Protein AF-A0A9E1DRK6-F1 (afdb_monomer)

Structure (mmCIF, N/CA/C/O backbone):
data_AF-A0A9E1DRK6-F1
#
_entry.id   AF-A0A9E1DRK6-F1
#
loop_
_atom_site.group_PDB
_atom_site.id
_atom_site.type_symbol
_atom_site.label_atom_id
_atom_site.label_alt_id
_atom_site.label_comp_id
_atom_site.label_asym_id
_atom_site.label_entity_id
_atom_site.label_seq_id
_atom_site.pdbx_PDB_ins_code
_atom_site.Cartn_x
_atom_site.Cartn_y
_atom_site.Cartn_z
_atom_site.occupancy
_atom_site.B_iso_or_equiv
_atom_site.auth_seq_id
_atom_site.auth_comp_id
_atom_site.auth_asym_id
_atom_site.auth_atom_id
_atom_site.pdbx_PDB_model_num
ATOM 1 N N . MET A 1 1 ? 76.076 8.965 10.434 1.00 36.03 1 MET A N 1
ATOM 2 C CA . MET A 1 1 ? 76.507 10.381 10.501 1.00 36.03 1 MET A CA 1
ATOM 3 C C . MET A 1 1 ? 75.870 11.128 9.333 1.00 36.03 1 MET A C 1
ATOM 5 O O . MET A 1 1 ? 75.813 10.510 8.284 1.00 36.03 1 MET A O 1
ATOM 9 N N . SER A 1 2 ? 75.373 12.360 9.564 1.00 33.69 2 SER A N 1
ATOM 10 C CA . SER A 1 2 ? 75.324 13.567 8.682 1.00 33.69 2 SER A CA 1
ATOM 11 C C . SER A 1 2 ? 75.275 13.402 7.142 1.00 33.69 2 SER A C 1
ATOM 13 O O . SER A 1 2 ? 76.035 12.610 6.615 1.00 33.69 2 SER A O 1
ATOM 15 N N . SER A 1 3 ? 74.583 14.197 6.308 1.00 33.31 3 SER A N 1
ATOM 16 C CA . SER A 1 3 ? 73.833 15.477 6.431 1.00 33.31 3 SER A CA 1
ATOM 17 C C . SER A 1 3 ? 73.211 15.815 5.030 1.00 33.31 3 SER A C 1
ATOM 19 O O . SER A 1 3 ? 73.561 15.125 4.081 1.00 33.31 3 SER A O 1
ATOM 21 N N . SER A 1 4 ? 72.345 16.810 4.739 1.00 35.84 4 SER A N 1
ATOM 22 C CA . SER A 1 4 ? 71.651 17.861 5.519 1.00 35.84 4 SER A CA 1
ATOM 23 C C . SER A 1 4 ? 70.388 18.418 4.777 1.00 35.84 4 SER A C 1
ATOM 25 O O . SER A 1 4 ? 69.918 17.864 3.791 1.00 35.84 4 SER A O 1
ATOM 27 N N . MET A 1 5 ? 69.872 19.535 5.303 1.00 34.75 5 MET A N 1
ATOM 28 C CA . MET A 1 5 ? 68.937 20.592 4.844 1.00 34.75 5 MET A CA 1
ATOM 29 C C . MET A 1 5 ? 68.838 20.932 3.332 1.00 34.75 5 MET A C 1
ATOM 31 O O . MET A 1 5 ? 69.831 20.873 2.621 1.00 34.75 5 MET A O 1
ATOM 35 N N . ARG A 1 6 ? 67.637 21.190 2.765 1.00 47.25 6 ARG A N 1
ATOM 36 C CA . ARG A 1 6 ? 66.752 22.408 2.762 1.00 47.25 6 ARG A CA 1
ATOM 37 C C . ARG A 1 6 ? 67.286 23.653 2.010 1.00 47.25 6 ARG A C 1
ATOM 39 O O . ARG A 1 6 ? 68.208 24.279 2.502 1.00 47.25 6 ARG A O 1
ATOM 46 N N . HIS A 1 7 ? 66.551 24.101 0.979 1.00 33.22 7 HIS A N 1
ATOM 47 C CA . HIS A 1 7 ? 66.011 25.470 0.742 1.00 33.22 7 HIS A CA 1
ATOM 48 C C . HIS A 1 7 ? 64.946 25.363 -0.391 1.00 33.22 7 HIS A C 1
ATOM 50 O O . HIS A 1 7 ? 65.084 24.458 -1.206 1.00 33.22 7 HIS A O 1
ATOM 56 N N . PHE A 1 8 ? 63.776 26.025 -0.467 1.00 36.47 8 PHE A N 1
ATOM 57 C CA . PHE A 1 8 ? 63.225 27.372 -0.163 1.00 36.47 8 PHE A CA 1
ATOM 58 C C . PHE A 1 8 ? 63.261 28.383 -1.335 1.00 36.47 8 PHE A C 1
ATOM 60 O O . PHE A 1 8 ? 64.273 28.480 -2.018 1.00 36.47 8 PHE A O 1
ATOM 67 N N . LEU A 1 9 ? 62.169 29.166 -1.451 1.00 35.91 9 LEU A N 1
ATOM 68 C CA . LEU A 1 9 ? 61.820 30.211 -2.447 1.00 35.91 9 LEU A CA 1
ATOM 69 C C . LEU A 1 9 ? 61.316 29.659 -3.802 1.00 35.91 9 LEU A C 1
ATOM 71 O O . LEU A 1 9 ? 61.994 28.852 -4.422 1.00 35.91 9 LEU A O 1
ATOM 75 N N . ASP A 1 10 ? 60.093 29.914 -4.291 1.00 39.41 10 ASP A N 1
ATOM 76 C CA . ASP A 1 10 ? 59.156 31.068 -4.247 1.00 39.41 10 ASP A CA 1
ATOM 77 C C . ASP A 1 10 ? 59.548 32.234 -5.172 1.00 39.41 10 ASP A C 1
ATOM 79 O O . ASP A 1 10 ? 60.523 32.942 -4.921 1.00 39.41 10 ASP A O 1
ATOM 83 N N . LEU A 1 11 ? 58.756 32.445 -6.233 1.00 35.84 11 LEU A N 1
ATOM 84 C CA . LEU A 1 11 ? 58.751 33.691 -6.997 1.00 35.84 11 LEU A CA 1
ATOM 85 C C . LEU A 1 11 ? 57.405 33.917 -7.707 1.00 35.84 11 LEU A C 1
ATOM 87 O O . LEU A 1 11 ? 56.885 33.073 -8.434 1.00 35.84 11 LEU A O 1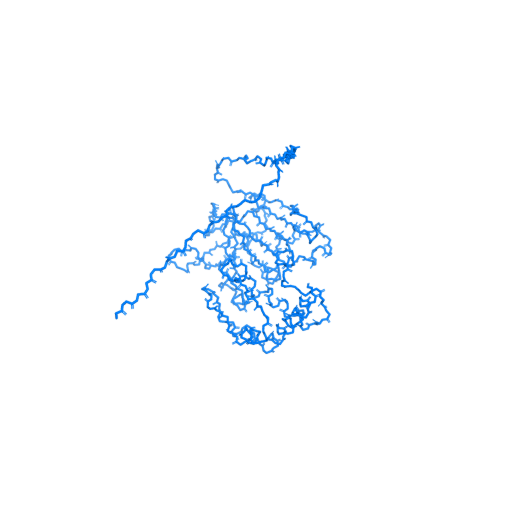
ATOM 91 N N . ASN A 1 12 ? 56.842 35.093 -7.443 1.00 33.56 12 ASN A N 1
ATOM 92 C CA . ASN A 1 12 ? 55.495 35.520 -7.808 1.00 33.56 12 ASN A CA 1
ATOM 93 C C . ASN A 1 12 ? 55.367 36.060 -9.251 1.00 33.56 12 ASN A C 1
ATOM 95 O O . ASN A 1 12 ? 56.348 36.466 -9.867 1.00 33.56 12 ASN A O 1
ATOM 99 N N . ARG A 1 13 ? 54.098 36.301 -9.632 1.00 35.34 13 ARG A N 1
ATOM 100 C CA . ARG A 1 13 ? 53.612 37.406 -10.500 1.00 35.34 13 ARG A CA 1
ATOM 101 C C . ARG A 1 13 ? 53.767 37.290 -12.029 1.00 35.34 13 ARG A C 1
ATOM 103 O O . ARG A 1 13 ? 54.817 37.588 -12.580 1.00 35.34 13 ARG A O 1
ATOM 110 N N . VAL A 1 14 ? 52.614 37.200 -12.703 1.00 36.09 14 VAL A N 1
ATOM 111 C CA . VAL A 1 14 ? 52.155 38.249 -13.644 1.00 36.09 14 VAL A CA 1
ATOM 112 C C . VAL A 1 14 ? 50.679 38.559 -13.340 1.00 36.09 14 VAL A C 1
ATOM 114 O O . VAL A 1 14 ? 49.921 37.671 -12.960 1.00 36.09 14 VAL A O 1
ATOM 117 N N . LEU A 1 15 ? 50.294 39.835 -13.431 1.00 38.19 15 LEU A N 1
ATOM 118 C CA . LEU A 1 15 ? 48.964 40.371 -13.105 1.00 38.19 15 LEU A CA 1
ATOM 119 C C . LEU A 1 15 ? 48.151 40.691 -14.368 1.00 38.19 15 LEU A C 1
ATOM 121 O O . LEU A 1 15 ? 48.722 41.091 -15.378 1.00 38.19 15 LEU A O 1
ATOM 125 N N . GLY A 1 16 ? 46.821 40.657 -14.249 1.00 31.70 16 GLY A N 1
ATOM 126 C CA . GLY A 1 16 ? 45.883 41.273 -15.198 1.00 31.70 16 GLY A CA 1
ATOM 127 C C . GLY A 1 16 ? 44.575 40.481 -15.319 1.00 31.70 16 GLY A C 1
ATOM 128 O O . GLY A 1 16 ? 44.612 39.278 -15.531 1.00 31.70 16 GLY A O 1
ATOM 129 N N . GLY A 1 17 ? 43.386 41.066 -15.180 1.00 31.12 17 GLY A N 1
ATOM 130 C CA . GLY A 1 17 ? 43.040 42.423 -14.753 1.00 31.12 17 GLY A CA 1
ATOM 131 C C . GLY A 1 17 ? 41.543 42.477 -14.425 1.00 31.12 17 GLY A C 1
ATOM 132 O O . GLY A 1 17 ? 40.739 41.838 -15.097 1.00 31.12 17 GLY A O 1
ATOM 133 N N . PHE A 1 18 ? 41.162 43.191 -13.366 1.00 36.94 18 PHE A N 1
ATOM 134 C CA . PHE A 1 18 ? 39.775 43.256 -12.889 1.00 36.94 18 PHE A CA 1
ATOM 135 C C . PHE A 1 18 ? 39.092 44.524 -13.414 1.00 36.94 18 PHE A C 1
ATOM 137 O O . PHE A 1 18 ? 39.623 45.612 -13.211 1.00 36.94 18 PHE A O 1
ATOM 144 N N . THR A 1 19 ? 37.914 44.408 -14.034 1.00 40.84 19 THR A N 1
ATOM 145 C CA . THR A 1 19 ? 36.793 45.381 -13.984 1.00 40.84 19 THR A CA 1
ATOM 146 C C . THR A 1 19 ? 35.652 44.890 -14.880 1.00 40.84 19 THR A C 1
ATOM 148 O O . THR A 1 19 ? 35.868 44.565 -16.039 1.00 40.84 19 THR A O 1
ATOM 151 N N . GLY A 1 20 ? 34.421 44.835 -14.360 1.00 33.31 20 GLY A N 1
ATOM 152 C CA . GLY A 1 20 ? 33.272 44.356 -15.143 1.00 33.31 20 GLY A CA 1
ATOM 153 C C . GLY A 1 20 ? 32.043 44.051 -14.291 1.00 33.31 20 GLY A C 1
ATOM 154 O O . GLY A 1 20 ? 31.733 42.896 -14.022 1.00 33.3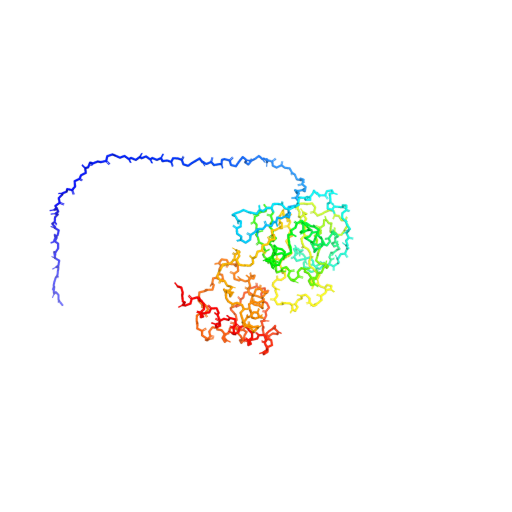1 20 GLY A O 1
ATOM 155 N N . ARG A 1 21 ? 31.348 45.095 -13.826 1.00 40.03 21 ARG A N 1
ATOM 156 C CA . ARG A 1 21 ? 30.072 44.960 -13.101 1.00 40.03 21 ARG A CA 1
ATOM 157 C C . ARG A 1 21 ? 29.004 44.336 -14.008 1.00 40.03 21 ARG A C 1
ATOM 159 O O . ARG A 1 21 ? 28.819 44.839 -15.108 1.00 40.03 21 ARG A O 1
ATOM 166 N N . ASN A 1 22 ? 28.261 43.343 -13.506 1.00 37.00 22 ASN A N 1
ATOM 167 C CA . ASN A 1 22 ? 26.787 43.270 -13.584 1.00 37.00 22 ASN A CA 1
ATOM 168 C C . ASN A 1 22 ? 26.253 41.982 -12.927 1.00 37.00 22 ASN A C 1
ATOM 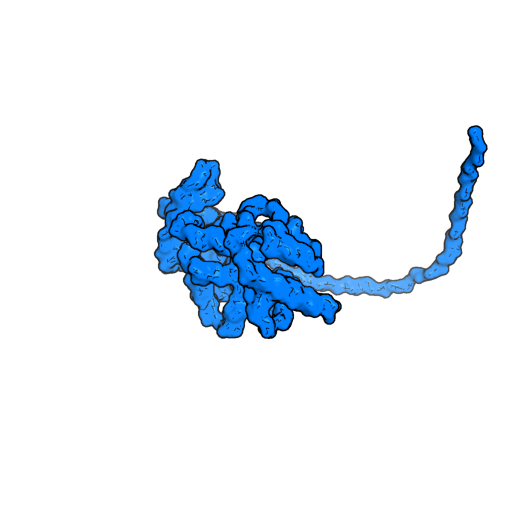170 O O . ASN A 1 22 ? 25.944 40.995 -13.589 1.00 37.00 22 ASN A O 1
ATOM 174 N N . ALA A 1 23 ? 26.100 42.011 -11.601 1.00 39.09 23 ALA A N 1
ATOM 175 C CA . ALA A 1 23 ? 25.365 40.983 -10.870 1.00 39.09 23 ALA A CA 1
ATOM 176 C C . ALA A 1 23 ? 23.856 41.283 -10.925 1.00 39.09 23 ALA A C 1
ATOM 178 O O . ALA A 1 23 ? 23.310 41.930 -10.034 1.00 39.09 23 ALA A O 1
ATOM 179 N N . LEU A 1 24 ? 23.176 40.818 -11.976 1.00 38.72 24 LEU A N 1
ATOM 180 C CA . LEU A 1 24 ? 21.712 40.770 -12.002 1.00 38.72 24 LEU A CA 1
ATOM 181 C C . LEU A 1 24 ? 21.234 39.525 -11.246 1.00 38.72 24 LEU A C 1
ATOM 183 O O . LEU A 1 24 ? 20.979 38.477 -11.841 1.00 38.72 24 LEU A O 1
ATOM 187 N N . SER A 1 25 ? 21.099 39.643 -9.924 1.00 37.66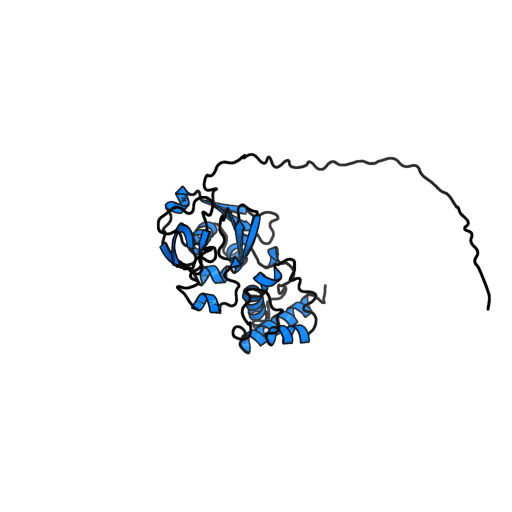 25 SER A N 1
ATOM 188 C CA . SER A 1 25 ? 20.406 38.644 -9.112 1.00 37.66 25 SER A CA 1
ATOM 189 C C . SER A 1 25 ? 18.916 38.642 -9.462 1.00 37.66 25 SER A C 1
ATOM 191 O O . SER A 1 25 ? 18.113 39.385 -8.902 1.00 37.66 25 SER A O 1
ATOM 193 N N . ARG A 1 26 ? 18.519 37.770 -10.395 1.00 37.66 26 ARG A N 1
ATOM 194 C CA . ARG A 1 26 ? 17.108 37.414 -10.562 1.00 37.66 26 ARG A CA 1
ATOM 195 C C . ARG A 1 26 ? 16.673 36.587 -9.357 1.00 37.66 26 ARG A C 1
ATOM 197 O O . ARG A 1 26 ? 16.830 35.369 -9.339 1.00 37.66 26 ARG A O 1
ATOM 204 N N . SER A 1 27 ? 16.130 37.271 -8.357 1.00 36.16 27 SER A N 1
ATOM 205 C CA . SER A 1 27 ? 15.332 36.671 -7.297 1.00 36.16 27 SER A CA 1
ATOM 206 C C . SER A 1 27 ? 14.157 35.919 -7.923 1.00 36.16 27 SER A C 1
ATOM 208 O O . SER A 1 27 ? 13.175 36.508 -8.371 1.00 36.16 27 SER A O 1
ATOM 210 N N . LEU A 1 28 ? 14.265 34.591 -7.964 1.00 37.81 28 LEU A N 1
ATOM 211 C CA . LEU A 1 28 ? 13.100 33.738 -8.157 1.00 37.81 28 LEU A CA 1
ATOM 212 C C . LEU A 1 28 ? 12.153 33.970 -6.970 1.00 37.81 28 LEU A C 1
ATOM 214 O O . LEU A 1 28 ? 12.629 34.018 -5.831 1.00 37.81 28 LEU A O 1
ATOM 218 N N . PRO A 1 29 ? 10.838 34.125 -7.193 1.00 34.28 29 PRO A N 1
ATOM 219 C CA . PRO A 1 29 ? 9.906 34.245 -6.087 1.00 34.28 29 PRO A CA 1
ATOM 220 C C . PRO A 1 29 ? 9.919 32.935 -5.298 1.00 34.28 29 PRO A C 1
ATOM 222 O O . PRO A 1 29 ? 9.550 31.883 -5.824 1.00 34.28 29 PRO A O 1
ATOM 225 N N . LEU A 1 30 ? 10.309 33.000 -4.020 1.00 35.84 30 LEU A N 1
ATOM 226 C CA . LEU A 1 30 ? 9.911 31.968 -3.071 1.00 35.84 30 LEU A CA 1
ATOM 227 C C . LEU A 1 30 ? 8.383 31.954 -3.069 1.00 35.84 30 LEU A C 1
ATOM 229 O O . LEU A 1 30 ? 7.749 32.877 -2.554 1.00 35.84 30 LEU A O 1
ATOM 233 N N . ALA A 1 31 ? 7.795 30.904 -3.638 1.00 35.84 31 ALA A N 1
ATOM 234 C CA . ALA A 1 31 ? 6.407 30.571 -3.386 1.00 35.84 31 ALA A CA 1
ATOM 235 C C . ALA A 1 31 ? 6.297 30.222 -1.897 1.00 35.84 31 ALA A C 1
ATOM 237 O O . ALA A 1 31 ? 6.596 29.103 -1.481 1.00 35.84 31 ALA A O 1
ATOM 238 N N . ALA A 1 32 ? 5.942 31.221 -1.091 1.00 32.12 32 ALA A N 1
ATOM 239 C CA . ALA A 1 32 ? 5.728 31.069 0.334 1.0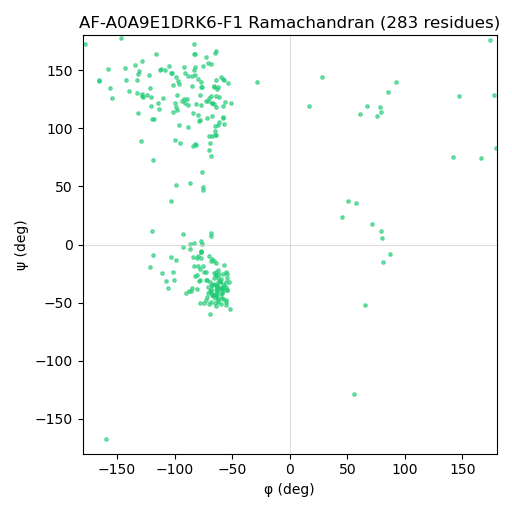0 32.12 32 ALA A CA 1
ATOM 240 C C . ALA A 1 32 ? 4.526 30.144 0.552 1.00 32.12 32 ALA A C 1
ATOM 242 O O . ALA A 1 32 ? 3.375 30.580 0.552 1.00 32.12 32 ALA A O 1
ATOM 243 N N . PHE A 1 33 ? 4.797 28.851 0.732 1.00 39.00 33 PHE A N 1
ATOM 244 C CA . PHE A 1 33 ? 3.809 27.922 1.256 1.00 39.00 33 PHE A CA 1
ATOM 245 C C . PHE A 1 33 ? 3.499 28.345 2.691 1.00 39.00 33 PHE A C 1
ATOM 247 O O . PHE A 1 33 ? 4.282 28.112 3.612 1.00 39.00 33 PHE A O 1
ATOM 254 N N . ALA A 1 34 ? 2.360 29.012 2.863 1.00 34.53 34 ALA A N 1
ATOM 255 C CA . ALA A 1 34 ? 1.845 29.378 4.167 1.00 34.53 34 ALA A CA 1
ATOM 256 C C . ALA A 1 34 ? 1.490 28.100 4.941 1.00 34.53 34 ALA A C 1
ATOM 258 O O . ALA A 1 34 ? 0.415 27.526 4.766 1.00 34.53 34 ALA A O 1
ATOM 259 N N . LEU A 1 35 ? 2.406 27.667 5.809 1.00 42.16 35 LEU A N 1
ATOM 260 C CA . LEU A 1 35 ? 2.163 26.675 6.856 1.00 42.16 35 LEU A CA 1
ATOM 261 C C . LEU A 1 35 ? 1.224 27.276 7.915 1.00 42.16 35 LEU A C 1
ATOM 263 O O . LEU A 1 35 ? 1.633 27.685 8.999 1.00 42.16 35 LEU A O 1
ATOM 267 N N . LEU A 1 36 ? -0.058 27.351 7.564 1.00 41.41 36 LEU A N 1
ATOM 268 C CA . LEU A 1 36 ? -1.161 27.626 8.476 1.00 41.41 36 LEU A CA 1
ATOM 269 C C . LEU A 1 36 ? -1.553 26.329 9.192 1.00 41.41 36 LEU A C 1
ATOM 271 O O . LEU A 1 36 ? -1.963 25.371 8.541 1.00 41.41 36 LEU A O 1
ATOM 275 N N . GLY A 1 37 ? -1.479 26.315 10.527 1.00 31.25 37 GLY A N 1
ATOM 276 C CA . GLY A 1 37 ? -2.064 25.241 11.339 1.00 31.25 37 GLY A CA 1
ATOM 277 C C . GLY A 1 37 ? -1.241 24.823 12.555 1.00 31.25 37 GLY A C 1
ATOM 278 O O . GLY A 1 37 ? -0.646 23.749 12.566 1.00 31.25 37 GLY A O 1
ATOM 279 N N . THR A 1 38 ? -1.251 25.631 13.616 1.00 35.22 38 THR A N 1
ATOM 280 C CA . THR A 1 38 ? -0.794 25.191 14.942 1.00 35.22 38 THR A CA 1
ATOM 281 C C . THR A 1 38 ? -1.803 24.231 15.586 1.00 35.22 38 THR A C 1
ATOM 283 O O . THR A 1 38 ? -2.964 24.582 15.761 1.00 35.22 38 THR A O 1
ATOM 286 N N . ALA A 1 39 ? -1.316 23.039 15.940 1.00 40.88 39 ALA A N 1
ATOM 287 C CA . ALA A 1 39 ? -1.840 22.034 16.878 1.00 40.88 39 ALA A CA 1
ATOM 288 C C . ALA A 1 39 ? -3.317 22.086 17.352 1.00 40.88 39 ALA A C 1
ATOM 290 O O . ALA A 1 39 ? -3.698 22.927 18.161 1.00 40.88 39 ALA A O 1
ATOM 291 N N . SER A 1 40 ? -4.072 21.021 17.047 1.00 34.81 40 SER A N 1
ATOM 292 C CA . SER A 1 40 ? -4.964 20.351 18.014 1.00 34.81 40 SER A CA 1
ATOM 293 C C . SER A 1 40 ? -5.254 18.909 17.568 1.00 34.81 40 SER A C 1
ATOM 295 O O . SER A 1 40 ? -5.218 18.612 16.375 1.00 34.81 40 SER A O 1
ATOM 297 N N . GLY A 1 41 ? -5.503 18.000 18.516 1.00 40.84 41 GLY A N 1
ATOM 298 C CA . GLY A 1 41 ? -5.526 16.539 18.327 1.00 40.84 41 GLY A CA 1
ATOM 299 C C . GLY A 1 41 ? -6.757 15.958 17.617 1.00 40.84 41 GLY A C 1
ATOM 300 O O . GLY A 1 41 ? -7.325 14.979 18.095 1.00 40.84 41 GLY A O 1
ATOM 301 N N . ALA A 1 42 ? -7.180 16.541 16.495 1.00 45.88 42 ALA A N 1
ATOM 302 C CA . ALA A 1 42 ? -8.208 15.973 15.626 1.00 45.88 42 ALA A CA 1
ATOM 303 C C . ALA A 1 42 ? -7.589 15.023 14.585 1.00 45.88 42 ALA A C 1
ATOM 305 O O . ALA A 1 42 ? -6.498 15.270 14.069 1.00 45.88 42 ALA A O 1
ATOM 306 N N . ASN A 1 43 ? -8.301 13.945 14.242 1.00 64.19 43 ASN A N 1
ATOM 307 C CA . ASN A 1 43 ? -7.880 13.006 13.201 1.00 64.19 43 ASN A CA 1
ATOM 308 C C . ASN A 1 43 ? -7.774 13.735 11.849 1.00 64.19 43 ASN A C 1
ATOM 310 O O . ASN A 1 43 ? -8.789 14.053 11.233 1.00 64.19 43 ASN A O 1
ATOM 314 N N . ALA A 1 44 ? -6.555 14.011 11.381 1.00 75.12 44 ALA A N 1
ATOM 315 C CA . ALA A 1 44 ? -6.355 14.663 10.089 1.00 75.12 44 ALA A CA 1
ATOM 316 C C . ALA A 1 44 ? -6.871 13.776 8.943 1.00 75.12 44 ALA A C 1
ATOM 318 O O . ALA A 1 44 ? -6.692 12.555 8.978 1.00 75.12 44 ALA A O 1
ATOM 319 N N . ALA A 1 45 ? -7.489 14.404 7.938 1.00 91.12 45 ALA A N 1
ATOM 320 C CA . ALA A 1 45 ? -8.067 13.729 6.780 1.00 91.12 45 ALA A CA 1
ATOM 321 C C . ALA A 1 45 ? -7.019 12.934 5.979 1.00 91.12 45 ALA A C 1
ATOM 323 O O . ALA A 1 45 ? -5.882 13.376 5.817 1.00 91.12 45 ALA A O 1
ATOM 324 N N . LEU A 1 46 ? -7.433 11.786 5.440 1.00 96.12 46 LEU A N 1
ATOM 325 C CA . LEU A 1 46 ? -6.602 10.923 4.605 1.00 96.12 46 LEU A CA 1
ATOM 326 C C . LEU A 1 46 ? -6.725 11.335 3.138 1.00 96.12 46 LEU A C 1
ATOM 328 O O . LEU A 1 46 ? -7.825 11.348 2.583 1.00 96.12 46 LEU A O 1
ATOM 332 N N . GLN A 1 47 ? -5.603 11.615 2.484 1.00 97.25 47 GLN A N 1
ATOM 333 C CA . GLN A 1 47 ? -5.562 11.886 1.048 1.00 97.25 47 GLN A CA 1
ATOM 334 C C . GLN A 1 47 ? -5.193 10.624 0.262 1.00 97.25 47 GLN A C 1
ATOM 336 O O . GLN A 1 47 ? -4.294 9.883 0.646 1.00 97.25 47 GLN A O 1
ATOM 341 N N . ILE A 1 48 ? -5.862 10.388 -0.867 1.00 97.31 48 ILE A N 1
ATOM 342 C CA . ILE A 1 48 ? -5.415 9.449 -1.898 1.00 97.31 48 ILE A CA 1
ATOM 343 C C . ILE A 1 48 ? -5.072 10.261 -3.142 1.00 97.31 48 ILE A C 1
ATOM 345 O O . ILE A 1 48 ? -5.941 10.907 -3.734 1.00 97.31 48 ILE A O 1
ATOM 349 N N . ALA A 1 49 ? -3.801 10.224 -3.525 1.00 97.06 49 ALA A N 1
ATOM 350 C CA . ALA A 1 49 ? -3.240 10.951 -4.654 1.00 97.06 49 ALA A CA 1
ATOM 351 C C . ALA A 1 49 ? -2.721 9.990 -5.731 1.00 97.06 49 ALA A C 1
ATOM 353 O O . ALA A 1 49 ? -2.521 8.801 -5.482 1.00 97.06 49 ALA A O 1
ATOM 354 N N . TRP A 1 50 ? -2.493 10.505 -6.935 1.00 96.06 50 TRP A N 1
ATOM 355 C CA . TRP A 1 50 ? -1.885 9.787 -8.046 1.00 96.06 50 TRP A CA 1
ATOM 356 C C . TRP A 1 50 ? -0.791 10.616 -8.708 1.00 96.06 50 TRP A C 1
ATOM 358 O O . TRP A 1 50 ? -0.979 11.776 -9.066 1.00 96.06 50 TRP A O 1
ATOM 368 N N . GLU A 1 51 ? 0.366 10.001 -8.887 1.00 93.44 51 GLU A N 1
ATOM 369 C CA . GLU A 1 51 ? 1.491 10.546 -9.624 1.00 93.44 51 GLU A CA 1
ATOM 370 C C . GLU A 1 51 ? 1.456 10.010 -11.061 1.00 93.44 51 GLU A C 1
ATOM 372 O O . GLU A 1 51 ? 1.878 8.882 -11.323 1.00 93.44 51 GLU A O 1
ATOM 377 N N . SER A 1 52 ? 1.016 10.843 -12.010 1.00 86.94 52 SER A N 1
ATOM 378 C CA . SER A 1 52 ? 1.182 10.551 -13.442 1.00 86.94 52 SER A CA 1
ATOM 379 C C . SER A 1 52 ? 2.656 10.259 -13.769 1.00 86.94 52 SER A C 1
ATOM 381 O O . SER A 1 52 ? 3.519 10.998 -13.273 1.00 86.94 52 SER A O 1
ATOM 383 N N . PRO A 1 53 ? 2.976 9.263 -14.623 1.00 79.38 53 PRO A N 1
ATOM 384 C CA . PRO A 1 53 ? 4.345 8.994 -15.070 1.00 79.38 53 PRO A CA 1
ATOM 385 C C . PRO A 1 53 ? 5.055 10.223 -15.660 1.00 79.38 53 PRO A C 1
ATOM 387 O O . PRO A 1 53 ? 6.258 10.376 -15.479 1.00 79.38 53 PRO A O 1
ATOM 390 N N . THR A 1 54 ? 4.312 11.122 -16.314 1.00 80.00 54 THR A N 1
ATOM 391 C CA . THR A 1 54 ? 4.836 12.343 -16.955 1.00 80.00 54 THR A CA 1
ATOM 392 C C . THR A 1 54 ? 4.581 13.626 -16.155 1.00 80.00 54 THR A C 1
ATOM 394 O O . THR A 1 54 ? 5.125 14.676 -16.489 1.00 80.00 54 THR A O 1
ATOM 397 N N . GLY A 1 55 ? 3.753 13.574 -15.105 1.00 77.38 55 GLY A N 1
ATOM 398 C CA . GLY A 1 55 ? 3.384 14.747 -14.306 1.00 77.38 55 GLY A CA 1
ATOM 399 C C . GLY A 1 55 ? 4.455 15.149 -13.287 1.00 77.38 55 GLY A C 1
ATOM 400 O O . GLY A 1 55 ? 5.056 14.297 -12.637 1.00 77.38 55 GLY A O 1
ATOM 401 N N . THR A 1 56 ? 4.654 16.449 -13.074 1.00 75.88 56 THR A N 1
ATOM 402 C CA . THR A 1 56 ? 5.639 16.980 -12.111 1.00 75.88 56 THR A CA 1
ATOM 403 C C . THR A 1 56 ? 5.170 16.967 -10.652 1.00 75.88 56 THR A C 1
ATOM 405 O O . THR A 1 56 ? 6.008 17.023 -9.758 1.00 75.88 56 THR A O 1
ATOM 408 N N . ALA A 1 57 ? 3.864 16.853 -10.395 1.00 85.62 57 ALA A N 1
ATOM 409 C CA . ALA A 1 57 ? 3.279 16.821 -9.052 1.00 85.62 57 ALA A CA 1
ATOM 410 C C . ALA A 1 57 ? 2.218 15.704 -8.914 1.00 85.62 57 ALA A C 1
ATOM 412 O O . ALA A 1 57 ? 1.618 15.318 -9.923 1.00 85.62 57 ALA A O 1
ATOM 413 N N . PRO A 1 58 ? 1.961 15.184 -7.696 1.00 90.31 58 PRO A N 1
ATOM 414 C CA . PRO A 1 58 ? 0.820 14.311 -7.431 1.00 90.31 58 PRO A CA 1
ATOM 415 C C . PRO A 1 58 ? -0.513 15.055 -7.606 1.00 90.31 58 PRO A C 1
ATOM 417 O O . PRO A 1 58 ? -0.695 16.160 -7.099 1.00 90.31 58 PRO A O 1
ATOM 420 N N . GLN A 1 59 ? -1.473 14.422 -8.275 1.00 93.94 59 GLN A N 1
ATOM 421 C CA . GLN A 1 59 ? -2.865 14.859 -8.338 1.00 93.94 59 GLN A CA 1
ATOM 422 C C . GLN A 1 59 ? -3.651 14.207 -7.195 1.00 93.94 59 GLN A C 1
ATOM 424 O O . GLN A 1 59 ? -3.746 12.982 -7.137 1.00 93.94 59 GLN A O 1
ATOM 429 N N . VAL A 1 60 ? -4.270 14.991 -6.310 1.00 96.44 60 VAL A N 1
ATOM 430 C CA . VAL A 1 60 ? -5.203 14.443 -5.310 1.00 96.44 60 VAL A CA 1
ATOM 431 C C . VAL A 1 60 ? -6.448 13.912 -6.028 1.00 96.44 60 VAL A C 1
ATOM 433 O O . VAL A 1 60 ? -7.122 14.657 -6.736 1.00 96.44 60 VAL A O 1
ATOM 436 N N . LEU A 1 61 ? -6.749 12.622 -5.855 1.00 96.38 61 LEU A N 1
ATOM 437 C CA . LEU A 1 61 ? -7.929 11.972 -6.439 1.00 96.38 61 LEU A CA 1
ATOM 438 C C . LEU A 1 61 ? -9.137 12.052 -5.506 1.00 96.38 61 LEU A C 1
ATOM 440 O O . LEU A 1 61 ? -10.261 12.278 -5.948 1.00 96.38 61 LEU A O 1
ATOM 444 N N . LYS A 1 62 ? -8.908 11.836 -4.207 1.00 97.06 62 LYS A N 1
ATOM 445 C CA . LYS A 1 62 ? -9.948 11.864 -3.177 1.00 97.06 62 LYS A CA 1
ATOM 446 C C . LYS A 1 62 ? -9.328 12.174 -1.822 1.00 97.06 62 LYS A C 1
ATOM 448 O O . LYS A 1 62 ? -8.341 11.556 -1.435 1.00 97.06 62 LYS A O 1
ATOM 453 N N . THR A 1 63 ? -9.960 13.074 -1.084 1.00 96.88 63 THR A N 1
ATOM 454 C CA . THR A 1 63 ? -9.741 13.247 0.355 1.00 96.88 63 THR A CA 1
ATOM 455 C C . THR A 1 63 ? -10.890 12.572 1.096 1.00 96.88 63 THR A C 1
ATOM 457 O O . THR A 1 63 ? -12.043 12.699 0.673 1.00 96.88 63 THR A O 1
ATOM 460 N N . TYR A 1 64 ? -10.569 11.854 2.170 1.00 96.19 64 TYR A N 1
ATOM 461 C CA . TYR A 1 64 ? -11.523 11.253 3.093 1.00 96.19 64 TYR A CA 1
ATOM 462 C C . TYR A 1 64 ? -11.397 11.902 4.472 1.00 96.19 64 TYR A C 1
ATOM 464 O O . TYR A 1 64 ? -10.328 11.850 5.087 1.00 96.19 64 TYR A O 1
ATOM 472 N N . THR A 1 65 ? -12.482 12.482 4.982 1.00 94.38 65 THR A N 1
ATOM 473 C CA . THR A 1 65 ? -12.544 12.892 6.396 1.00 94.38 65 THR A CA 1
ATOM 474 C C . THR A 1 65 ? -12.682 11.663 7.315 1.00 94.38 65 THR A C 1
ATOM 476 O O . THR A 1 65 ? -13.082 10.591 6.846 1.00 94.38 65 THR A O 1
ATOM 479 N N . PRO A 1 66 ? -12.389 11.772 8.625 1.00 90.25 66 PRO A N 1
ATOM 480 C CA . PRO A 1 66 ? -12.620 10.683 9.577 1.00 90.25 66 PRO A CA 1
ATOM 481 C C . PRO A 1 66 ? -14.067 10.171 9.554 1.00 90.25 66 PRO A C 1
ATOM 483 O O . PRO A 1 66 ? -14.299 8.965 9.575 1.00 90.25 66 PRO A O 1
ATOM 486 N N . GLU A 1 67 ? -15.038 11.077 9.423 1.00 91.62 67 GLU A N 1
ATOM 487 C CA . GLU A 1 67 ? -16.470 10.769 9.378 1.00 91.62 67 GLU A CA 1
ATOM 488 C C . GLU A 1 67 ? -16.876 10.102 8.057 1.00 91.62 67 GLU A C 1
ATOM 490 O O . GLU A 1 67 ? -17.822 9.315 8.032 1.00 91.62 67 GLU A O 1
ATOM 495 N N . GLU A 1 68 ? -16.192 10.403 6.947 1.00 95.19 68 GLU A N 1
ATOM 496 C CA . GLU A 1 68 ? -16.356 9.657 5.695 1.00 95.19 68 GLU A CA 1
ATOM 497 C C . GLU A 1 68 ? -15.788 8.237 5.812 1.00 95.19 68 GLU A C 1
ATOM 499 O O . GLU A 1 68 ? -16.418 7.306 5.312 1.00 95.19 68 GLU A O 1
ATOM 504 N N . LEU A 1 69 ? -14.637 8.056 6.475 1.00 94.62 69 LEU A N 1
ATOM 505 C CA . LEU A 1 69 ? -14.020 6.741 6.692 1.00 94.62 69 LEU A CA 1
ATOM 506 C C . LEU A 1 69 ? -14.856 5.854 7.626 1.00 94.62 69 LEU A C 1
ATOM 508 O O . LEU A 1 69 ? -15.067 4.686 7.303 1.00 94.62 69 LEU A O 1
ATOM 512 N N . ASP A 1 70 ? -15.389 6.399 8.724 1.00 91.62 70 ASP A N 1
ATOM 513 C CA . ASP A 1 70 ? -16.268 5.670 9.657 1.00 91.62 70 ASP A CA 1
ATOM 514 C C . ASP A 1 70 ? -17.597 5.229 9.002 1.00 91.62 70 ASP A C 1
ATOM 516 O O . ASP A 1 70 ? -18.206 4.251 9.434 1.00 91.62 70 ASP A O 1
ATOM 520 N N . LYS A 1 71 ? -18.039 5.911 7.932 1.00 95.00 71 LYS A N 1
ATOM 521 C CA . LYS A 1 71 ? -19.224 5.542 7.127 1.00 95.00 71 LYS A CA 1
ATOM 522 C C . LYS A 1 71 ? -18.941 4.495 6.046 1.00 95.00 71 LYS A C 1
ATOM 524 O O . LYS A 1 71 ? -19.882 4.002 5.421 1.00 95.00 71 LYS A O 1
ATOM 529 N N . LYS A 1 72 ? -17.677 4.161 5.764 1.00 96.69 72 LYS A N 1
ATOM 530 C CA . LYS A 1 72 ? -17.348 3.093 4.807 1.00 96.69 72 LYS A CA 1
ATOM 531 C C . LYS A 1 72 ? -17.694 1.728 5.398 1.00 96.69 72 LYS A C 1
ATOM 533 O O . LYS A 1 72 ? -17.721 1.550 6.611 1.00 96.69 72 LYS A O 1
ATOM 538 N N . LYS A 1 73 ? -17.918 0.734 4.530 1.00 96.19 73 LYS A N 1
ATOM 539 C CA . LYS A 1 73 ? -18.064 -0.663 4.963 1.00 96.19 73 LYS A CA 1
ATOM 540 C C . LYS A 1 73 ? -16.791 -1.072 5.710 1.00 96.19 73 LYS A C 1
ATOM 542 O O . LYS A 1 73 ? -15.734 -1.203 5.092 1.00 96.19 73 LYS A O 1
ATOM 547 N N . THR A 1 74 ? -16.908 -1.258 7.019 1.00 95.31 74 THR A N 1
ATOM 548 C CA . THR A 1 74 ? -15.824 -1.734 7.875 1.00 95.31 74 THR A CA 1
ATOM 549 C C . THR A 1 74 ? -15.854 -3.251 7.994 1.00 95.31 74 THR A C 1
ATOM 551 O O . THR A 1 74 ? -16.895 -3.895 7.862 1.00 95.31 74 THR A O 1
ATOM 554 N N . GLU A 1 75 ? -14.683 -3.821 8.235 1.00 95.25 75 GLU A N 1
ATOM 555 C CA . GLU A 1 75 ? -14.491 -5.222 8.583 1.00 95.25 75 GLU A CA 1
ATOM 556 C C . GLU A 1 75 ? -13.638 -5.275 9.860 1.00 95.25 75 GLU A C 1
ATOM 558 O O . GLU A 1 75 ? -12.938 -4.312 10.184 1.00 95.25 75 GLU A O 1
ATOM 563 N N . THR A 1 76 ? -13.713 -6.377 10.609 1.00 96.00 76 THR A N 1
ATOM 564 C CA . THR A 1 76 ? -12.910 -6.586 11.823 1.00 96.00 76 THR A CA 1
ATOM 565 C C . THR A 1 76 ? -11.876 -7.672 11.564 1.00 96.00 76 THR A C 1
ATOM 567 O O . THR A 1 76 ? -12.220 -8.779 11.156 1.00 96.00 76 THR A O 1
ATOM 570 N N . LEU A 1 77 ? -10.611 -7.358 11.824 1.00 94.81 77 LEU A N 1
ATOM 571 C CA . LEU A 1 77 ? -9.461 -8.235 11.639 1.00 94.81 77 LEU A CA 1
ATOM 572 C C . LEU A 1 77 ? -8.762 -8.424 12.993 1.00 94.81 77 LEU A C 1
ATOM 574 O O . LEU A 1 77 ? -8.449 -7.449 13.672 1.00 94.81 77 LEU A O 1
ATOM 578 N N . THR A 1 78 ? -8.549 -9.674 13.411 1.00 94.50 78 THR A N 1
ATOM 579 C CA . THR A 1 78 ? -7.820 -9.982 14.655 1.00 94.50 78 THR A CA 1
ATOM 580 C C . THR A 1 78 ? -6.377 -10.305 14.313 1.00 94.50 78 THR A C 1
ATOM 582 O O . THR A 1 78 ? -6.125 -11.290 13.625 1.00 94.50 78 THR A O 1
ATOM 585 N N . GLU A 1 79 ? -5.446 -9.475 14.774 1.00 92.06 79 GLU A N 1
ATOM 586 C CA . GLU A 1 79 ? -4.034 -9.546 14.396 1.00 92.06 79 GLU A CA 1
ATOM 587 C C . GLU A 1 79 ? -3.111 -9.222 15.561 1.00 92.06 79 GLU A C 1
ATOM 589 O O . GLU A 1 79 ? -3.469 -8.465 16.463 1.00 92.06 79 GLU A O 1
ATOM 594 N N . VAL A 1 80 ? -1.903 -9.783 15.531 1.00 87.75 80 VAL A N 1
ATOM 595 C CA . VAL A 1 80 ? -0.844 -9.402 16.470 1.00 87.75 80 VAL A CA 1
ATOM 596 C C . VAL A 1 80 ? -0.391 -7.980 16.172 1.00 87.75 80 VAL A C 1
ATOM 598 O O . VAL A 1 80 ? -0.026 -7.668 15.040 1.00 87.75 80 VAL A O 1
ATOM 601 N N . ASP A 1 81 ? -0.381 -7.132 17.197 1.00 82.94 81 ASP A N 1
ATOM 602 C CA . ASP A 1 81 ? 0.112 -5.765 17.072 1.00 82.94 81 ASP A CA 1
ATOM 603 C C . ASP A 1 81 ? 1.648 -5.709 17.240 1.00 82.94 81 ASP A C 1
ATOM 605 O O . ASP A 1 81 ? 2.139 -5.941 18.350 1.00 82.94 81 ASP A O 1
ATOM 609 N N . PRO A 1 82 ? 2.431 -5.368 16.193 1.00 74.25 82 PRO A N 1
ATOM 610 C CA . PRO A 1 82 ? 3.886 -5.262 16.305 1.00 74.25 82 PRO A CA 1
ATOM 611 C C . PRO A 1 82 ? 4.362 -4.082 17.172 1.00 74.25 82 PRO A C 1
ATOM 613 O O . PRO A 1 82 ? 5.526 -4.065 17.561 1.00 74.25 82 PRO A O 1
ATOM 616 N N . THR A 1 83 ? 3.505 -3.105 17.511 1.00 72.00 83 THR A N 1
ATOM 617 C CA . THR A 1 83 ? 3.878 -1.971 18.384 1.00 72.00 83 THR A CA 1
ATOM 618 C C . THR A 1 83 ? 3.570 -2.215 19.868 1.00 72.00 83 THR A C 1
ATOM 620 O O . THR A 1 83 ? 3.896 -1.380 20.716 1.00 72.00 83 THR A O 1
ATOM 623 N N . ALA A 1 84 ? 2.973 -3.359 20.225 1.00 73.38 84 ALA A N 1
ATOM 624 C CA . ALA A 1 84 ? 2.641 -3.687 21.610 1.00 73.38 84 ALA A CA 1
ATOM 625 C C . ALA A 1 84 ? 3.897 -4.022 22.441 1.00 73.38 84 ALA A C 1
ATOM 627 O O . ALA A 1 84 ? 4.473 -5.104 22.319 1.00 73.38 84 ALA A O 1
ATOM 628 N N . LYS A 1 85 ? 4.274 -3.118 23.360 1.00 58.22 85 LYS A N 1
ATOM 629 C CA . LYS A 1 85 ? 5.461 -3.242 24.238 1.00 58.22 85 LYS A CA 1
ATOM 630 C C . LYS A 1 85 ? 5.525 -4.529 25.079 1.00 58.22 85 LYS A C 1
ATOM 632 O O . LYS A 1 85 ? 6.614 -4.910 25.490 1.00 58.22 85 LYS A O 1
ATOM 637 N N . ALA A 1 86 ? 4.388 -5.174 25.348 1.00 55.66 86 ALA A N 1
ATOM 638 C CA . ALA A 1 86 ? 4.303 -6.410 26.135 1.00 55.66 86 ALA A CA 1
ATOM 639 C C . ALA A 1 86 ? 4.495 -7.701 25.306 1.00 55.66 86 ALA A C 1
ATOM 641 O O . ALA A 1 86 ? 4.542 -8.789 25.873 1.00 55.66 86 ALA A O 1
ATOM 642 N N . GLY A 1 87 ? 4.639 -7.584 23.980 1.00 50.47 87 GLY A N 1
ATOM 643 C CA . GLY A 1 87 ? 4.871 -8.703 23.068 1.00 50.47 87 GLY A CA 1
ATOM 644 C C . GLY A 1 87 ? 3.595 -9.408 22.596 1.00 50.47 87 GLY A C 1
ATOM 645 O O . GLY A 1 87 ? 2.741 -9.787 23.387 1.00 50.47 87 GLY A O 1
ATOM 646 N N . LYS A 1 88 ? 3.502 -9.615 21.275 1.00 64.44 88 LYS A N 1
ATOM 647 C CA . LYS A 1 88 ? 2.582 -10.525 20.555 1.00 64.44 88 LYS A CA 1
ATOM 648 C C . LYS A 1 88 ? 1.094 -10.542 20.969 1.00 64.44 88 LYS A C 1
ATOM 650 O O . LYS A 1 88 ? 0.406 -11.521 20.684 1.00 64.44 88 LYS A O 1
ATOM 655 N N . GLU A 1 89 ? 0.566 -9.485 21.576 1.00 79.75 89 GLU A N 1
ATOM 656 C CA . GLU A 1 89 ? -0.856 -9.429 21.921 1.00 79.75 89 GLU A CA 1
ATOM 657 C C . GLU A 1 89 ? -1.713 -9.297 20.652 1.00 79.75 89 GLU A C 1
ATOM 659 O O . GLU A 1 89 ? -1.502 -8.410 19.818 1.00 79.75 89 GLU A O 1
ATOM 664 N N . SER A 1 90 ? -2.684 -10.199 20.493 1.00 88.75 90 SER A N 1
ATOM 665 C CA . SER A 1 90 ? -3.668 -10.138 19.415 1.00 88.75 90 SER A CA 1
ATOM 666 C C . SER A 1 90 ? -4.732 -9.088 19.728 1.00 88.75 90 SER A C 1
ATOM 668 O O . SER A 1 90 ? -5.462 -9.225 20.710 1.00 88.75 90 SER A O 1
ATOM 670 N N . ALA A 1 91 ? -4.876 -8.085 18.869 1.00 92.44 91 ALA A N 1
ATOM 671 C CA . ALA A 1 91 ? -5.898 -7.055 18.981 1.00 92.44 91 ALA A CA 1
ATOM 672 C C . ALA A 1 91 ? -6.921 -7.150 17.841 1.00 92.44 91 ALA A C 1
ATOM 674 O O . ALA A 1 91 ? -6.613 -7.567 16.723 1.00 92.44 91 ALA A O 1
ATOM 675 N N . LYS A 1 92 ? -8.159 -6.739 18.125 1.00 94.94 92 LYS A N 1
ATOM 676 C CA . LYS A 1 92 ? -9.239 -6.627 17.137 1.00 94.94 92 LYS A CA 1
ATOM 677 C C . LYS A 1 92 ? -9.194 -5.246 16.501 1.00 94.94 92 LYS A C 1
ATOM 679 O O . LYS A 1 92 ? -9.655 -4.273 17.096 1.00 94.94 92 LYS A O 1
ATOM 684 N N . PHE A 1 93 ? -8.651 -5.159 15.299 1.00 95.81 93 PHE A N 1
ATOM 685 C CA . PHE A 1 93 ? -8.666 -3.948 14.491 1.00 95.81 93 PHE A CA 1
ATOM 686 C C . PHE A 1 93 ? -9.975 -3.861 13.709 1.00 95.81 93 PHE A C 1
ATOM 688 O O . PHE A 1 93 ? -10.550 -4.880 13.335 1.00 95.81 93 PHE A O 1
ATOM 695 N N . THR A 1 94 ? -10.508 -2.658 13.507 1.00 96.94 94 THR A N 1
ATOM 696 C CA . THR A 1 94 ? -11.728 -2.449 12.713 1.00 96.94 94 THR A CA 1
ATOM 697 C C . THR A 1 94 ? -11.597 -1.204 11.851 1.00 96.94 94 THR A C 1
ATOM 699 O O . THR A 1 94 ? -11.195 -0.142 12.337 1.00 96.94 94 THR A O 1
ATOM 702 N N . GLY A 1 95 ? -11.939 -1.340 10.571 1.00 96.94 95 GLY A N 1
ATOM 703 C CA . GLY A 1 95 ? -11.885 -0.263 9.586 1.00 96.94 95 GLY A CA 1
ATOM 704 C C . GLY A 1 95 ? -12.194 -0.748 8.164 1.00 96.94 95 GLY A C 1
ATOM 705 O O . GLY A 1 95 ? -12.431 -1.941 7.958 1.00 96.94 95 GLY A O 1
ATOM 706 N N . PRO A 1 96 ? -12.261 0.157 7.173 1.00 97.12 96 PRO A N 1
ATOM 707 C CA . PRO A 1 96 ? -12.482 -0.213 5.777 1.00 97.12 96 PRO A CA 1
ATOM 708 C C . PRO A 1 96 ? -11.295 -0.963 5.150 1.00 97.12 96 PRO A C 1
ATOM 710 O O . PRO A 1 96 ? -10.140 -0.784 5.540 1.00 97.12 96 PRO A O 1
ATOM 713 N N . SER A 1 97 ? -11.566 -1.763 4.112 1.00 96.75 97 SER A N 1
ATOM 714 C CA . SER A 1 97 ? -10.514 -2.355 3.271 1.00 96.75 97 SER A CA 1
ATOM 715 C C . SER A 1 97 ? -9.740 -1.266 2.524 1.00 96.75 97 SER A C 1
ATOM 717 O O . SER A 1 97 ? -10.322 -0.460 1.791 1.00 96.75 97 SER A O 1
ATOM 719 N N . LEU A 1 98 ? -8.411 -1.288 2.645 1.00 96.94 98 LEU A N 1
ATOM 720 C CA . LEU A 1 98 ? -7.520 -0.365 1.940 1.00 96.94 98 LEU A CA 1
ATOM 721 C C . LEU A 1 98 ? -7.622 -0.551 0.415 1.00 96.94 98 LEU A C 1
ATOM 723 O O . LEU A 1 98 ? -7.610 0.423 -0.340 1.00 96.94 98 LEU A O 1
ATOM 727 N N . SER A 1 99 ? -7.798 -1.798 -0.038 1.00 95.56 99 SER A N 1
ATOM 728 C CA . SER A 1 99 ? -7.962 -2.128 -1.459 1.00 95.56 99 SER A CA 1
ATOM 729 C C . SER A 1 99 ? -9.235 -1.510 -2.055 1.00 95.56 99 SER A C 1
ATOM 731 O O . SER A 1 99 ? -9.209 -1.006 -3.179 1.00 95.56 99 SER A O 1
ATOM 733 N N . ALA A 1 100 ? -10.325 -1.463 -1.278 1.00 95.50 100 ALA A N 1
ATOM 734 C CA . ALA A 1 100 ? -11.591 -0.872 -1.696 1.00 95.50 100 ALA A CA 1
ATOM 735 C C . ALA A 1 100 ? -11.508 0.660 -1.795 1.00 95.50 100 ALA A C 1
ATOM 737 O O . ALA A 1 100 ? -11.993 1.224 -2.773 1.00 95.50 100 ALA A O 1
ATOM 738 N N . LEU A 1 101 ? -10.844 1.328 -0.841 1.00 96.44 101 LEU A N 1
ATOM 739 C CA . LEU A 1 101 ? -10.628 2.782 -0.881 1.00 96.44 101 LEU A CA 1
ATOM 740 C C . LEU A 1 101 ? -9.798 3.2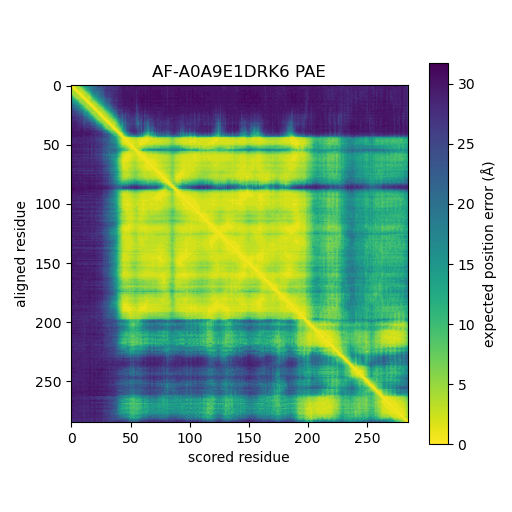03 -2.102 1.00 96.44 101 LEU A C 1
ATOM 742 O O . LEU A 1 101 ? -10.178 4.125 -2.821 1.00 96.44 101 LEU A O 1
ATOM 746 N N . VAL A 1 102 ? -8.699 2.493 -2.378 1.00 95.62 102 VAL A N 1
ATOM 747 C CA . VAL A 1 102 ? -7.861 2.720 -3.569 1.00 95.62 102 VAL A CA 1
ATOM 748 C C . VAL A 1 102 ? -8.640 2.430 -4.860 1.00 95.62 102 VAL A C 1
ATOM 750 O O . VAL A 1 102 ? -8.569 3.202 -5.820 1.00 95.62 102 VAL A O 1
ATOM 753 N N . GLY A 1 103 ? -9.424 1.348 -4.890 1.00 94.12 103 GLY A N 1
ATOM 754 C CA . GLY A 1 103 ? -10.280 0.999 -6.026 1.00 94.12 103 GLY A CA 1
ATOM 755 C C . GLY A 1 103 ? -11.393 2.018 -6.293 1.00 94.12 103 GLY A C 1
ATOM 756 O O . GLY A 1 103 ? -11.723 2.273 -7.447 1.00 94.12 103 GLY A O 1
ATOM 757 N N . GLU A 1 104 ? -11.952 2.637 -5.251 1.00 95.31 104 GLU A N 1
ATOM 758 C CA . GLU A 1 104 ? -12.941 3.712 -5.369 1.00 95.31 104 GLU A CA 1
ATOM 759 C C . GLU A 1 104 ? -12.310 5.001 -5.906 1.00 95.31 104 GLU A C 1
ATOM 761 O O . GLU A 1 104 ? -12.784 5.536 -6.910 1.00 95.31 104 GLU A O 1
ATOM 766 N N . SER A 1 105 ? -11.211 5.456 -5.298 1.00 95.75 105 SER A N 1
ATOM 767 C CA . SER A 1 105 ? -10.538 6.708 -5.670 1.00 95.75 105 SER A CA 1
ATOM 768 C C . SER A 1 105 ? -9.966 6.689 -7.093 1.00 95.75 105 SER A C 1
ATOM 770 O O . SER A 1 105 ? -9.858 7.732 -7.728 1.00 95.75 105 SER A O 1
ATOM 772 N N . THR A 1 106 ? -9.632 5.511 -7.631 1.00 94.56 106 THR A N 1
ATOM 773 C CA . THR A 1 106 ? -9.089 5.366 -8.996 1.00 94.56 106 THR A CA 1
ATOM 774 C C . THR A 1 106 ? -10.144 5.253 -10.099 1.00 94.56 106 THR A C 1
ATOM 776 O O . THR A 1 106 ? -9.773 5.156 -11.269 1.00 94.56 106 THR A O 1
ATOM 779 N N . LYS A 1 107 ? -11.449 5.303 -9.790 1.00 93.38 107 LYS A N 1
ATOM 780 C CA . LYS A 1 107 ? -12.520 5.193 -10.805 1.00 93.38 107 LYS A CA 1
ATOM 781 C C . LYS A 1 107 ? -12.470 6.281 -11.884 1.00 93.38 107 LYS A C 1
ATOM 783 O O . LYS A 1 107 ? -12.872 6.008 -13.010 1.00 93.38 107 LYS A O 1
ATOM 788 N N . GLY A 1 108 ? -11.971 7.474 -11.552 1.00 91.69 108 GLY A N 1
ATOM 789 C CA . GLY A 1 108 ? -11.807 8.587 -12.497 1.00 91.69 108 GLY A CA 1
ATOM 790 C C . GLY A 1 108 ? -10.571 8.496 -13.402 1.00 91.69 108 GLY A C 1
ATOM 791 O O . GLY A 1 108 ? -10.457 9.283 -14.335 1.00 91.69 108 GLY A O 1
ATOM 792 N N . LEU A 1 109 ? -9.649 7.559 -13.151 1.00 92.81 109 LEU A N 1
ATOM 793 C CA . LEU A 1 109 ? -8.443 7.381 -13.965 1.00 92.81 109 LEU A CA 1
ATOM 794 C C . LEU A 1 109 ? -8.720 6.546 -15.222 1.00 92.81 109 LEU A C 1
ATOM 796 O O . LEU A 1 109 ? -9.479 5.564 -15.194 1.00 92.81 109 LEU A O 1
ATOM 800 N N . THR A 1 110 ? -8.022 6.857 -16.319 1.00 92.31 110 THR A N 1
ATOM 801 C CA . THR A 1 110 ? -8.128 6.060 -17.547 1.00 92.31 110 THR A CA 1
ATOM 802 C C . THR A 1 110 ? -7.610 4.631 -17.330 1.00 92.31 110 THR A C 1
ATOM 804 O O . THR A 1 110 ? -6.978 4.302 -16.319 1.00 92.31 110 THR A O 1
ATOM 807 N N . ALA A 1 111 ? -7.897 3.729 -18.273 1.00 87.88 111 ALA A N 1
ATOM 808 C CA . ALA A 1 111 ? -7.331 2.380 -18.237 1.00 87.88 111 ALA A CA 1
ATOM 809 C C . ALA A 1 111 ? -5.794 2.401 -18.365 1.00 87.88 111 ALA A C 1
ATOM 811 O O . ALA A 1 111 ? -5.120 1.620 -17.693 1.00 87.88 111 ALA A O 1
ATOM 812 N N . ALA A 1 112 ? -5.247 3.328 -19.163 1.00 85.06 112 ALA A N 1
ATOM 813 C CA . ALA A 1 112 ? -3.809 3.512 -19.330 1.00 85.06 112 ALA A CA 1
ATOM 814 C C . ALA A 1 112 ? -3.153 3.947 -18.009 1.00 85.06 112 ALA A C 1
ATOM 816 O O . ALA A 1 112 ? -2.271 3.248 -17.509 1.00 85.06 112 ALA A O 1
ATOM 817 N N . ASP A 1 113 ? -3.664 5.004 -17.374 1.00 89.25 113 ASP A N 1
ATOM 818 C CA . ASP A 1 113 ? -3.154 5.514 -16.093 1.00 89.25 113 ASP A CA 1
ATOM 819 C C . ASP A 1 113 ? -3.143 4.422 -15.017 1.00 89.25 113 ASP A C 1
ATOM 821 O O . ASP A 1 113 ? -2.119 4.159 -14.383 1.00 89.25 113 ASP A O 1
ATOM 825 N N . ARG A 1 114 ? -4.259 3.688 -14.882 1.00 87.75 114 ARG A N 1
ATOM 826 C CA . ARG A 1 114 ? -4.383 2.578 -13.925 1.00 87.75 114 ARG A CA 1
ATOM 827 C C . ARG A 1 114 ? -3.444 1.409 -14.212 1.00 87.75 114 ARG A C 1
ATOM 829 O O . ARG A 1 114 ? -3.125 0.689 -13.263 1.00 87.75 114 ARG A O 1
ATOM 836 N N . SER A 1 115 ? -3.028 1.214 -15.466 1.00 82.00 115 SER A N 1
ATOM 837 C CA . SER A 1 115 ? -2.067 0.177 -15.866 1.00 82.00 115 SER A CA 1
ATOM 838 C C . SER A 1 115 ? -0.614 0.556 -15.562 1.00 82.00 115 SER A C 1
ATOM 840 O O . SER A 1 115 ? 0.172 -0.321 -15.220 1.00 82.00 115 SER A O 1
ATOM 842 N N . THR A 1 116 ? -0.276 1.852 -15.606 1.00 84.06 116 THR A N 1
ATOM 843 C CA . THR A 1 116 ? 1.060 2.358 -15.231 1.00 84.06 116 THR A CA 1
ATOM 844 C C . THR A 1 116 ? 1.268 2.454 -13.719 1.00 84.06 116 THR A C 1
ATOM 846 O O . THR A 1 116 ? 2.400 2.465 -13.248 1.00 84.06 116 THR A O 1
ATOM 849 N N . THR A 1 117 ? 0.188 2.501 -12.935 1.00 88.25 117 THR A N 1
ATOM 850 C CA . THR A 1 117 ? 0.262 2.435 -11.473 1.00 88.25 117 THR A CA 1
ATOM 851 C C . THR A 1 117 ? 0.484 0.996 -11.007 1.00 88.25 117 THR A C 1
ATOM 853 O O . THR A 1 117 ? -0.461 0.201 -11.004 1.00 88.25 117 THR A O 1
ATOM 856 N N . ASP A 1 118 ? 1.688 0.683 -10.536 1.00 86.31 118 ASP A N 1
ATOM 857 C CA . ASP A 1 118 ? 2.088 -0.607 -9.955 1.00 86.31 118 ASP A CA 1
ATOM 858 C C . ASP A 1 118 ? 2.543 -0.504 -8.481 1.00 86.31 118 ASP A C 1
ATOM 860 O O . ASP A 1 118 ? 2.648 -1.530 -7.799 1.00 86.31 118 ASP A O 1
ATOM 864 N N . LEU A 1 119 ? 2.701 0.717 -7.955 1.00 88.88 119 LEU A N 1
ATOM 865 C CA . LEU A 1 119 ? 3.155 1.003 -6.596 1.00 88.88 119 LEU A CA 1
ATOM 866 C C . LEU A 1 119 ? 2.135 1.844 -5.808 1.00 88.88 119 LEU A C 1
ATOM 868 O O . LEU A 1 119 ? 1.456 2.721 -6.348 1.00 88.88 119 LEU A O 1
ATOM 872 N N . VAL A 1 120 ? 2.055 1.578 -4.506 1.00 94.19 120 VAL A N 1
ATOM 873 C CA . VAL A 1 120 ? 1.307 2.353 -3.512 1.00 94.19 120 VAL A CA 1
ATOM 874 C C . VAL A 1 120 ? 2.306 2.834 -2.464 1.00 94.19 120 VAL A C 1
ATOM 876 O O . VAL A 1 120 ? 2.946 2.014 -1.816 1.00 94.19 120 VAL A O 1
ATOM 879 N N . VAL A 1 121 ? 2.462 4.142 -2.286 1.00 94.00 121 VAL A N 1
ATOM 880 C CA . VAL A 1 121 ? 3.309 4.718 -1.234 1.00 94.00 121 VAL A CA 1
ATOM 881 C C . VAL A 1 121 ? 2.418 5.141 -0.073 1.00 94.00 121 VAL A C 1
ATOM 883 O O . VAL A 1 121 ? 1.490 5.928 -0.247 1.00 94.00 121 VAL A O 1
ATOM 886 N N . LEU A 1 122 ? 2.680 4.583 1.105 1.00 95.44 122 LEU A N 1
ATOM 887 C CA . LEU A 1 122 ? 2.008 4.916 2.356 1.00 95.44 122 LEU A CA 1
ATOM 888 C C . LEU A 1 122 ? 2.827 5.980 3.083 1.00 95.44 122 LEU A C 1
ATOM 890 O O . LEU A 1 122 ? 4.000 5.744 3.363 1.00 95.44 122 LEU A O 1
ATOM 894 N N . LYS A 1 123 ? 2.234 7.129 3.402 1.00 95.25 123 LYS A N 1
ATOM 895 C CA . LYS A 1 123 ? 2.946 8.257 4.007 1.00 95.25 123 LYS A CA 1
ATOM 896 C C . LYS A 1 123 ? 2.304 8.685 5.322 1.00 95.25 123 LYS A C 1
ATOM 898 O O . LYS A 1 123 ? 1.090 8.880 5.405 1.00 95.25 123 LYS A O 1
ATOM 903 N N . THR A 1 124 ? 3.125 8.795 6.363 1.00 94.44 124 THR A N 1
ATOM 904 C CA . THR A 1 124 ? 2.698 9.205 7.709 1.00 94.44 124 THR A CA 1
ATOM 905 C C . THR A 1 124 ? 2.589 10.724 7.838 1.00 94.44 124 THR A C 1
ATOM 907 O O . THR A 1 124 ? 3.198 11.479 7.075 1.00 94.44 124 THR A O 1
ATOM 910 N N . ARG A 1 125 ? 1.899 11.200 8.883 1.00 92.50 125 ARG A N 1
ATOM 911 C CA . ARG A 1 125 ? 1.938 12.613 9.316 1.00 92.50 125 ARG A CA 1
ATOM 912 C C . ARG A 1 125 ? 3.358 13.117 9.596 1.00 92.50 125 ARG A C 1
ATOM 914 O O . ARG A 1 125 ? 3.648 14.276 9.329 1.00 92.50 125 ARG A O 1
ATOM 921 N N . SER A 1 126 ? 4.247 12.244 10.069 1.00 90.81 126 SER A N 1
ATOM 922 C CA . SER A 1 126 ? 5.679 12.515 10.265 1.00 90.81 126 SER A CA 1
ATOM 923 C C . SER A 1 126 ? 6.515 12.521 8.972 1.00 90.81 126 SER A C 1
ATOM 925 O O . SER A 1 126 ? 7.723 12.730 9.032 1.00 90.81 126 SER A O 1
ATOM 927 N N . GLY A 1 127 ? 5.904 12.305 7.801 1.00 89.94 127 GLY A N 1
ATOM 928 C CA . GLY A 1 127 ? 6.575 12.343 6.497 1.00 89.94 127 GLY A CA 1
ATOM 929 C C . GLY A 1 127 ? 7.349 11.074 6.126 1.00 89.94 127 GLY A C 1
ATOM 930 O O . GLY A 1 127 ? 8.008 11.055 5.089 1.00 89.94 127 GLY A O 1
ATOM 931 N N . LYS A 1 128 ? 7.266 10.003 6.927 1.00 90.75 128 LYS A N 1
ATOM 932 C CA . LYS A 1 128 ? 7.855 8.701 6.592 1.00 90.75 128 LYS A CA 1
ATOM 933 C C . LYS A 1 128 ? 7.052 8.067 5.460 1.00 90.75 128 LYS A C 1
ATOM 935 O O . LYS A 1 128 ? 5.854 7.842 5.613 1.00 90.75 128 LYS A O 1
ATOM 940 N N . GLU A 1 129 ? 7.723 7.730 4.365 1.00 90.25 129 GLU A N 1
ATOM 941 C CA . GLU A 1 129 ? 7.146 6.973 3.253 1.00 90.25 129 GLU A CA 1
ATOM 942 C C . GLU A 1 129 ? 7.487 5.478 3.359 1.00 90.25 129 GLU A C 1
ATOM 944 O O . GLU A 1 129 ? 8.606 5.103 3.714 1.00 90.25 129 GLU A O 1
ATOM 949 N N . VAL A 1 130 ? 6.522 4.616 3.033 1.00 89.62 130 VAL A N 1
ATOM 950 C CA . VAL A 1 130 ? 6.690 3.161 2.941 1.00 89.62 130 VAL A CA 1
ATOM 951 C C . VAL A 1 130 ? 6.083 2.663 1.620 1.00 89.62 130 VAL A C 1
ATOM 953 O O . VAL A 1 130 ? 4.863 2.734 1.446 1.00 89.62 130 VAL A O 1
ATOM 956 N N . PRO A 1 131 ? 6.894 2.163 0.671 1.00 88.19 131 PRO A N 1
ATOM 957 C CA . PRO A 1 131 ? 6.397 1.622 -0.589 1.00 88.19 131 PRO A CA 1
ATOM 958 C C . PRO A 1 131 ? 5.805 0.213 -0.412 1.00 88.19 131 PRO A C 1
ATOM 960 O O . PRO A 1 131 ? 6.406 -0.661 0.209 1.00 88.19 131 PRO A O 1
ATOM 963 N N . MET A 1 132 ? 4.646 -0.028 -1.025 1.00 88.81 132 MET A N 1
ATOM 964 C CA . MET A 1 132 ? 3.952 -1.315 -1.096 1.00 88.81 132 MET A CA 1
ATOM 965 C C . MET A 1 132 ? 3.612 -1.634 -2.565 1.00 88.81 132 MET A C 1
ATOM 967 O O . MET A 1 132 ? 2.999 -0.804 -3.243 1.00 88.81 132 MET A O 1
ATOM 971 N N . PRO A 1 133 ? 3.930 -2.832 -3.091 1.00 87.69 133 PRO A N 1
ATOM 972 C CA . PRO A 1 133 ? 3.488 -3.229 -4.427 1.00 87.69 133 PRO A CA 1
ATOM 973 C C . PRO A 1 133 ? 1.954 -3.270 -4.519 1.00 87.69 133 PRO A C 1
ATOM 975 O O . PRO A 1 133 ? 1.296 -3.980 -3.759 1.00 87.69 133 PRO A O 1
ATOM 978 N N . LYS A 1 134 ? 1.349 -2.590 -5.499 1.00 89.50 134 LYS A N 1
ATOM 979 C CA . LYS A 1 134 ? -0.117 -2.587 -5.696 1.00 89.50 134 LYS A CA 1
ATOM 980 C C . LYS A 1 134 ? -0.678 -3.995 -5.908 1.00 89.50 134 LYS A C 1
ATOM 982 O O . LYS A 1 134 ? -1.778 -4.305 -5.457 1.00 89.50 134 LYS A O 1
ATOM 987 N N . ALA A 1 135 ? 0.091 -4.871 -6.557 1.00 85.81 135 ALA A N 1
ATOM 988 C CA . ALA A 1 135 ? -0.276 -6.273 -6.753 1.00 85.81 135 ALA A CA 1
ATOM 989 C C . ALA A 1 135 ? -0.459 -7.038 -5.427 1.00 85.81 135 ALA A C 1
ATOM 991 O O . ALA A 1 135 ? -1.294 -7.936 -5.358 1.00 85.81 135 ALA A O 1
ATOM 992 N N . PHE A 1 136 ? 0.279 -6.669 -4.375 1.00 88.50 136 PHE A N 1
ATOM 993 C CA . PHE A 1 136 ? 0.122 -7.241 -3.039 1.00 88.50 136 PHE A CA 1
ATOM 994 C C . PHE A 1 136 ? -1.187 -6.761 -2.392 1.00 88.50 136 PHE A C 1
ATOM 996 O O . PHE A 1 136 ? -1.976 -7.587 -1.940 1.00 88.50 136 PHE A O 1
ATOM 1003 N N . LEU A 1 137 ? -1.500 -5.462 -2.475 1.00 91.56 137 LEU A N 1
ATOM 1004 C CA . LEU A 1 137 ? -2.782 -4.918 -2.002 1.00 91.56 137 LEU A CA 1
ATOM 1005 C C . LEU A 1 137 ? -4.001 -5.563 -2.694 1.00 91.56 137 LEU A C 1
ATOM 1007 O O . LEU A 1 137 ? -5.012 -5.825 -2.049 1.00 91.56 137 LEU A O 1
ATOM 1011 N N . VAL A 1 138 ? -3.903 -5.854 -3.997 1.00 89.75 138 VAL A N 1
ATOM 1012 C CA . VAL A 1 138 ? -4.960 -6.553 -4.756 1.00 89.75 138 VAL A CA 1
ATOM 1013 C C . VAL A 1 138 ? -5.072 -8.032 -4.361 1.00 89.75 138 VAL A C 1
ATOM 1015 O O . VAL A 1 138 ? -6.175 -8.570 -4.314 1.00 89.75 138 VAL A O 1
ATOM 1018 N N . LYS A 1 139 ? -3.949 -8.699 -4.065 1.00 89.94 139 LYS A N 1
ATOM 1019 C CA . LYS A 1 139 ? -3.914 -10.115 -3.664 1.00 89.94 139 LYS A CA 1
ATOM 1020 C C . LYS A 1 139 ? -4.442 -10.346 -2.242 1.00 89.94 139 LYS A C 1
ATOM 1022 O O . LYS A 1 139 ? -5.011 -11.403 -1.977 1.00 89.94 139 LYS A O 1
ATOM 1027 N N . TYR A 1 140 ? -4.285 -9.366 -1.352 1.00 93.62 140 TYR A N 1
ATOM 1028 C CA . TYR A 1 140 ? -4.725 -9.421 0.044 1.00 93.62 140 TYR A CA 1
ATOM 1029 C C . TYR A 1 140 ? -5.759 -8.314 0.337 1.00 93.62 140 TYR A C 1
ATOM 1031 O O . TYR A 1 140 ? -5.453 -7.354 1.046 1.00 93.62 140 TYR A O 1
ATOM 1039 N N . PRO A 1 141 ? -7.009 -8.436 -0.160 1.00 92.38 141 PRO A N 1
ATOM 1040 C CA . PRO A 1 141 ? -8.046 -7.414 0.026 1.00 92.38 141 PRO A CA 1
ATOM 1041 C C . PRO A 1 141 ? -8.450 -7.207 1.496 1.00 92.38 141 PRO A C 1
ATOM 1043 O O . PRO A 1 141 ? -9.036 -6.180 1.832 1.00 92.38 141 PRO A O 1
ATOM 1046 N N . SER A 1 142 ? -8.104 -8.148 2.379 1.00 93.31 142 SER A N 1
ATOM 1047 C CA . SER A 1 142 ? -8.271 -8.046 3.831 1.00 93.31 142 SER A CA 1
ATOM 1048 C C . SER A 1 142 ? -7.223 -7.160 4.524 1.00 93.31 142 SER A C 1
ATOM 1050 O O . SER A 1 142 ? -7.243 -7.069 5.747 1.00 93.31 142 SER A O 1
ATOM 1052 N N . ILE A 1 143 ? -6.305 -6.512 3.792 1.00 95.88 143 ILE A N 1
ATOM 1053 C CA . ILE A 1 143 ? -5.504 -5.405 4.337 1.00 95.88 143 ILE A CA 1
ATOM 1054 C C . ILE A 1 143 ? -6.447 -4.227 4.610 1.00 95.88 143 ILE A C 1
ATOM 1056 O O . ILE A 1 143 ? -7.138 -3.734 3.711 1.00 95.88 143 ILE A O 1
ATOM 1060 N N . GLN A 1 144 ? -6.476 -3.781 5.862 1.00 95.56 144 GLN A N 1
ATOM 1061 C CA . GLN A 1 144 ? -7.422 -2.784 6.355 1.00 95.56 144 GLN A CA 1
ATOM 1062 C C . GLN A 1 144 ? -6.731 -1.473 6.714 1.00 95.56 144 GLN A C 1
ATOM 1064 O O . GLN A 1 144 ? -5.574 -1.439 7.131 1.00 95.56 144 GLN A O 1
ATOM 1069 N N . LEU A 1 145 ? -7.497 -0.395 6.589 1.00 96.75 145 LEU A N 1
ATOM 1070 C CA . LEU A 1 145 ? -7.211 0.895 7.187 1.00 96.75 145 LEU A CA 1
ATOM 1071 C C . LEU A 1 145 ? -7.980 0.972 8.515 1.00 96.75 145 LEU A C 1
ATOM 1073 O O . LEU A 1 145 ? -9.128 1.405 8.554 1.00 96.75 145 LEU A O 1
ATOM 1077 N N . ALA A 1 146 ? -7.378 0.488 9.595 1.00 96.56 146 ALA A N 1
ATOM 1078 C CA . ALA A 1 146 ? -7.987 0.469 10.915 1.00 96.56 146 ALA A CA 1
ATOM 1079 C C . ALA A 1 146 ? -8.203 1.889 11.462 1.00 96.56 146 ALA A C 1
ATOM 1081 O O . ALA A 1 146 ? -7.317 2.744 11.407 1.00 96.56 146 ALA A O 1
ATOM 1082 N N . LEU A 1 147 ? -9.387 2.098 12.038 1.00 95.94 147 LEU A N 1
ATOM 1083 C CA . LEU A 1 147 ? -9.796 3.313 12.753 1.00 95.94 147 LEU A CA 1
ATOM 1084 C C . LEU A 1 147 ? -9.951 3.039 14.259 1.00 95.94 147 LEU A C 1
ATOM 1086 O O . LEU A 1 147 ? -9.858 3.949 15.086 1.00 95.94 147 LEU A O 1
ATOM 1090 N N . LYS A 1 148 ? -10.197 1.769 14.614 1.00 95.56 148 LYS A N 1
ATOM 1091 C CA . LYS A 1 148 ? -10.458 1.295 15.978 1.00 95.56 148 LYS A CA 1
ATOM 1092 C C . LYS A 1 148 ? -9.607 0.065 16.303 1.00 95.56 148 LYS A C 1
ATOM 1094 O O . LYS A 1 148 ? -9.369 -0.770 15.428 1.00 95.56 148 LYS A O 1
ATOM 1099 N N . LYS A 1 149 ? -9.204 -0.064 17.568 1.00 94.81 149 LYS A N 1
ATOM 1100 C CA . LYS A 1 149 ? -8.500 -1.210 18.165 1.00 94.81 149 LYS A CA 1
ATOM 1101 C C . LYS A 1 149 ? -9.247 -1.641 19.427 1.00 94.81 149 LYS A C 1
ATOM 1103 O O . LYS A 1 149 ? -9.546 -0.818 20.284 1.00 94.81 149 LYS A O 1
ATOM 1108 N N . ASN A 1 150 ? -9.586 -2.925 19.528 1.00 95.00 150 ASN A N 1
ATOM 1109 C CA . ASN A 1 150 ? -10.397 -3.500 20.610 1.00 95.00 150 ASN A CA 1
ATOM 1110 C C . ASN A 1 150 ? -11.717 -2.731 20.851 1.00 95.00 150 ASN A C 1
ATOM 1112 O O . ASN A 1 150 ? -12.156 -2.550 21.982 1.00 95.00 150 ASN A O 1
ATOM 1116 N N . GLY A 1 151 ? -12.341 -2.255 19.766 1.00 94.19 151 GLY A N 1
ATOM 1117 C CA . GLY A 1 151 ? -13.572 -1.452 19.788 1.00 94.19 151 GLY A CA 1
ATOM 1118 C C . GLY A 1 151 ? -13.380 0.043 20.081 1.00 94.19 151 GLY A C 1
ATOM 1119 O O . GLY A 1 151 ? -14.278 0.825 19.780 1.00 94.19 151 GLY A O 1
ATOM 1120 N N . GLN A 1 152 ? -12.217 0.458 20.593 1.00 94.62 152 GLN A N 1
ATOM 1121 C CA . GLN A 1 152 ? -11.913 1.853 20.926 1.00 94.62 152 GLN A CA 1
ATOM 1122 C C . GLN A 1 152 ? -11.260 2.595 19.748 1.00 94.62 152 GLN A C 1
ATOM 1124 O O . GLN A 1 152 ? -10.513 1.970 18.992 1.00 94.62 152 GLN A O 1
ATOM 1129 N N . PRO A 1 153 ? -11.492 3.910 19.564 1.00 94.12 153 PRO A N 1
ATOM 1130 C CA . PRO A 1 153 ? -10.785 4.710 18.561 1.00 94.12 153 PRO A CA 1
ATOM 1131 C C . PRO A 1 153 ? -9.263 4.677 18.753 1.00 94.12 153 PRO A C 1
ATOM 1133 O O . PRO A 1 153 ? -8.777 4.745 19.878 1.00 94.12 153 PRO A O 1
ATOM 1136 N N . LEU A 1 154 ? -8.506 4.640 17.653 1.00 91.25 154 LEU A N 1
ATOM 1137 C CA . LEU A 1 154 ? -7.032 4.661 17.678 1.00 91.25 154 LEU A CA 1
ATOM 1138 C C . LEU A 1 154 ? -6.422 6.013 18.108 1.00 91.25 154 LEU A C 1
ATOM 1140 O O . LEU A 1 154 ? -5.214 6.099 18.325 1.00 91.25 154 LEU A O 1
ATOM 1144 N N . GLY A 1 155 ? -7.230 7.073 18.221 1.00 90.19 155 GLY A N 1
ATOM 1145 C CA . GLY A 1 155 ? -6.756 8.411 18.586 1.00 90.19 155 GLY A CA 1
ATOM 1146 C C . GLY A 1 155 ? -5.648 8.898 17.637 1.00 90.19 155 GLY A C 1
ATOM 1147 O O . GLY A 1 155 ? -5.841 8.819 16.424 1.00 90.19 155 GLY A O 1
ATOM 1148 N N . PRO A 1 156 ? -4.488 9.368 18.137 1.00 89.06 156 PRO A N 1
ATOM 1149 C CA . PRO A 1 156 ? -3.431 9.922 17.288 1.00 89.06 156 PRO A CA 1
ATOM 1150 C C . PRO A 1 156 ? -2.882 8.918 16.263 1.00 89.06 156 PRO A C 1
ATOM 1152 O O . PRO A 1 156 ? -2.587 9.327 15.142 1.00 89.06 156 PRO A O 1
ATOM 1155 N N . GLU A 1 157 ? -2.838 7.616 16.586 1.00 90.00 157 GLU A N 1
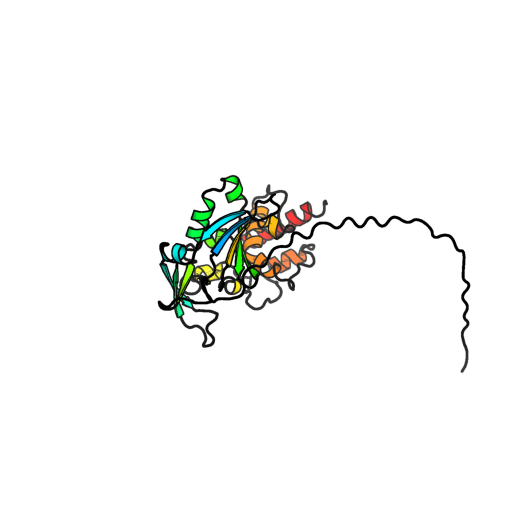ATOM 1156 C CA . GLU A 1 157 ? -2.388 6.562 15.659 1.00 90.00 157 GLU A CA 1
ATOM 1157 C C . GLU A 1 157 ? -3.325 6.375 14.451 1.00 90.00 157 GLU A C 1
ATOM 1159 O O . GLU A 1 157 ? -2.950 5.715 13.480 1.00 90.00 157 GLU A O 1
ATOM 1164 N N . SER A 1 158 ? -4.541 6.929 14.503 1.00 92.31 158 SER A N 1
ATOM 1165 C CA . SER A 1 158 ? -5.549 6.789 13.456 1.00 92.31 158 SER A CA 1
ATOM 1166 C C . SER A 1 158 ? -5.257 7.683 12.242 1.00 92.31 158 SER A C 1
ATOM 1168 O O . SER A 1 158 ? -4.931 8.861 12.427 1.00 92.31 158 SER A O 1
ATOM 1170 N N . PRO A 1 159 ? -5.473 7.204 11.004 1.00 94.69 159 PRO A N 1
ATOM 1171 C CA . PRO A 1 159 ? -5.757 5.818 10.641 1.00 94.69 159 PRO A CA 1
ATOM 1172 C C . PRO A 1 159 ? -4.473 4.971 10.539 1.00 94.69 159 PRO A C 1
ATOM 1174 O O . PRO A 1 159 ? -3.401 5.484 10.212 1.00 94.69 159 PRO A O 1
ATOM 1177 N N . ARG A 1 160 ? -4.590 3.657 10.777 1.00 94.44 160 ARG A N 1
ATOM 1178 C CA . ARG A 1 160 ? -3.461 2.707 10.784 1.00 94.44 160 ARG A CA 1
ATOM 1179 C C . ARG A 1 160 ? -3.640 1.590 9.758 1.00 94.44 160 ARG A C 1
ATOM 1181 O O . ARG A 1 160 ? -4.699 0.978 9.691 1.00 94.44 160 ARG A O 1
ATOM 1188 N N . VAL A 1 161 ? -2.604 1.266 8.989 1.00 95.62 161 VAL A N 1
ATOM 1189 C CA . VAL A 1 161 ? -2.604 0.100 8.091 1.00 95.62 161 VAL A CA 1
ATOM 1190 C C . VAL A 1 161 ? -2.363 -1.176 8.898 1.00 95.62 161 VAL A C 1
ATOM 1192 O O . VAL A 1 161 ? -1.414 -1.262 9.678 1.00 95.62 161 VAL A O 1
ATOM 1195 N N . VAL A 1 162 ? -3.229 -2.172 8.703 1.00 94.75 162 VAL A N 1
ATOM 1196 C CA . VAL A 1 162 ? -3.167 -3.477 9.374 1.00 94.75 162 VAL A CA 1
ATOM 1197 C C . VAL A 1 162 ? -3.199 -4.581 8.326 1.00 94.75 162 VAL A C 1
ATOM 1199 O O . VAL A 1 162 ? -4.089 -4.629 7.472 1.00 94.75 162 VAL A O 1
ATOM 1202 N N . LEU A 1 163 ? -2.213 -5.475 8.394 1.00 92.75 163 LEU A N 1
ATOM 1203 C CA . LEU A 1 163 ? -2.067 -6.614 7.493 1.00 92.75 163 LEU A CA 1
ATOM 1204 C C . LEU A 1 163 ? -2.527 -7.901 8.181 1.00 92.75 163 LEU A C 1
ATOM 1206 O O . LEU A 1 163 ? -2.295 -8.041 9.380 1.00 92.75 163 LEU A O 1
ATOM 1210 N N . PRO A 1 164 ? -3.093 -8.877 7.445 1.00 91.19 164 PRO A N 1
ATOM 1211 C CA . PRO A 1 164 ? -3.520 -10.168 7.987 1.00 91.19 164 PRO A CA 1
ATOM 1212 C C . PRO A 1 164 ? -2.319 -11.107 8.270 1.00 91.19 164 PRO A C 1
ATOM 1214 O O . PRO A 1 164 ? -2.273 -12.246 7.804 1.00 91.19 164 PRO A O 1
ATOM 1217 N N . ALA A 1 165 ? -1.290 -10.611 8.963 1.00 86.25 165 ALA A N 1
ATOM 1218 C CA . ALA A 1 165 ? 0.009 -11.258 9.124 1.00 86.25 165 ALA A CA 1
ATOM 1219 C C . ALA A 1 165 ? -0.037 -12.565 9.929 1.00 86.25 165 ALA A C 1
ATOM 1221 O O . ALA A 1 165 ? 0.817 -13.426 9.726 1.00 86.25 165 ALA A O 1
ATOM 1222 N N . THR A 1 166 ? -0.975 -12.733 10.857 1.00 85.62 166 THR A N 1
ATOM 1223 C CA . THR A 1 166 ? -1.158 -13.951 11.666 1.00 85.62 166 THR A CA 1
ATOM 1224 C C . THR A 1 166 ? -2.369 -14.764 11.226 1.00 85.62 166 THR A C 1
ATOM 1226 O O . THR A 1 166 ? -2.280 -15.989 11.180 1.00 85.62 166 THR A O 1
ATOM 1229 N N . SER A 1 167 ? -3.459 -14.107 10.829 1.00 86.19 167 SER A N 1
ATOM 1230 C CA . SER A 1 167 ? -4.681 -14.753 10.337 1.00 86.19 167 SER A CA 1
ATOM 1231 C C . SER A 1 167 ? -4.536 -15.359 8.934 1.00 86.19 167 SER A C 1
ATOM 1233 O O . SER A 1 167 ? -5.257 -16.297 8.598 1.00 86.19 167 SER A O 1
ATOM 1235 N N . ASN A 1 168 ? -3.589 -14.881 8.116 1.00 88.88 168 ASN A N 1
ATOM 1236 C CA . ASN A 1 168 ? -3.315 -15.412 6.781 1.00 88.88 168 ASN A CA 1
ATOM 1237 C C . ASN A 1 168 ? -1.822 -15.720 6.594 1.00 88.88 168 ASN A C 1
ATOM 1239 O O . ASN A 1 168 ? -1.054 -14.911 6.078 1.00 88.88 168 ASN A O 1
ATOM 1243 N N . SER A 1 169 ? -1.405 -16.939 6.946 1.00 83.69 169 SER A N 1
ATOM 1244 C CA . SER A 1 169 ? -0.008 -17.395 6.830 1.00 83.69 169 SER A CA 1
ATOM 1245 C C . SER A 1 169 ? 0.599 -17.247 5.424 1.00 83.69 169 SER A C 1
ATOM 1247 O O . SER A 1 169 ? 1.813 -17.073 5.297 1.00 83.69 169 SER A O 1
ATOM 1249 N N . LYS A 1 170 ? -0.225 -17.232 4.363 1.00 85.88 170 LYS A N 1
ATOM 1250 C CA . LYS A 1 170 ? 0.225 -17.019 2.977 1.00 85.88 170 LYS A CA 1
ATOM 1251 C C . LYS A 1 170 ? 0.758 -15.612 2.713 1.00 85.88 170 LYS A C 1
ATOM 1253 O O . LYS A 1 170 ? 1.318 -15.392 1.651 1.00 85.88 170 LYS A O 1
ATOM 1258 N N . ILE A 1 171 ? 0.566 -14.642 3.608 1.00 84.69 171 ILE A N 1
ATOM 1259 C CA . ILE A 1 171 ? 1.128 -13.295 3.430 1.00 84.69 171 ILE A CA 1
ATOM 1260 C C . ILE A 1 171 ? 2.610 -13.231 3.834 1.00 84.69 171 ILE A C 1
ATOM 1262 O O . ILE A 1 171 ? 3.365 -12.446 3.272 1.00 84.69 171 ILE A O 1
ATOM 1266 N N . ARG A 1 172 ? 3.055 -14.111 4.745 1.00 78.50 172 ARG A N 1
ATOM 1267 C CA . ARG A 1 172 ? 4.467 -14.225 5.167 1.00 78.50 172 ARG A CA 1
ATOM 1268 C C . ARG A 1 172 ? 5.357 -14.898 4.124 1.00 78.50 172 ARG A C 1
ATOM 1270 O O . ARG A 1 172 ? 6.559 -14.678 4.112 1.00 78.50 172 ARG A O 1
ATOM 1277 N N . SER A 1 173 ? 4.770 -15.711 3.245 1.00 76.06 173 SER A N 1
ATOM 1278 C CA . SER A 1 173 ? 5.482 -16.371 2.140 1.00 76.06 173 SER A CA 1
ATOM 1279 C C . SER A 1 173 ? 5.653 -15.484 0.901 1.00 76.06 173 SER A C 1
ATOM 1281 O O . SER A 1 173 ? 6.256 -15.925 -0.071 1.00 76.06 173 SER A O 1
ATOM 1283 N N . GLU A 1 174 ? 5.181 -14.232 0.926 1.00 72.69 174 GLU A N 1
ATOM 1284 C CA . GLU A 1 174 ? 5.288 -13.307 -0.215 1.00 72.69 174 GLU A CA 1
ATOM 1285 C C . GLU A 1 174 ? 6.677 -12.694 -0.407 1.00 72.69 174 GLU A C 1
ATOM 1287 O O . GLU A 1 174 ? 6.880 -11.983 -1.387 1.00 72.69 174 GLU A O 1
ATOM 1292 N N . GLY A 1 175 ? 7.610 -12.931 0.519 1.00 65.75 175 GLY A N 1
ATOM 1293 C CA . GLY A 1 175 ? 8.986 -12.446 0.404 1.00 65.75 175 GLY A CA 1
ATOM 1294 C C . GLY A 1 175 ? 9.168 -10.941 0.591 1.00 65.75 175 GLY A C 1
ATOM 1295 O O . GLY A 1 175 ? 10.207 -10.399 0.224 1.00 65.75 175 GLY A O 1
ATOM 1296 N N . ILE A 1 176 ? 8.176 -10.265 1.177 1.00 70.31 176 ILE A N 1
ATOM 1297 C CA . ILE A 1 176 ? 8.227 -8.831 1.469 1.00 70.31 176 ILE A CA 1
ATOM 1298 C C . ILE A 1 176 ? 8.360 -8.576 2.972 1.00 70.31 176 ILE A C 1
ATOM 1300 O O . ILE A 1 176 ? 7.830 -9.331 3.789 1.00 70.31 176 ILE A O 1
ATOM 1304 N N . LEU A 1 177 ? 9.005 -7.467 3.338 1.00 71.94 177 LEU A N 1
ATOM 1305 C CA . LEU A 1 177 ? 9.038 -6.987 4.720 1.00 71.94 177 LEU A CA 1
ATOM 1306 C C . LEU A 1 177 ? 7.632 -6.533 5.140 1.00 71.94 177 LEU A C 1
ATOM 1308 O O . LEU A 1 177 ? 7.133 -5.522 4.646 1.00 71.94 177 LEU A O 1
ATOM 1312 N N . LEU A 1 178 ? 6.992 -7.272 6.050 1.00 79.75 178 LEU A N 1
ATOM 1313 C CA . LEU A 1 178 ? 5.642 -6.952 6.530 1.00 79.75 178 LEU A CA 1
ATOM 1314 C C . LEU A 1 178 ? 5.641 -5.861 7.608 1.00 79.75 178 LEU A C 1
ATOM 1316 O O . LEU A 1 178 ? 4.763 -5.002 7.592 1.00 79.75 178 LEU A O 1
ATOM 1320 N N . ASP A 1 179 ? 6.623 -5.860 8.511 1.00 79.44 179 ASP A N 1
ATOM 1321 C CA . ASP A 1 179 ? 6.653 -4.951 9.665 1.00 79.44 179 ASP A CA 1
ATOM 1322 C C . ASP A 1 179 ? 6.640 -3.456 9.279 1.00 79.44 179 ASP A C 1
ATOM 1324 O O . ASP A 1 179 ? 5.858 -2.707 9.871 1.00 79.44 179 ASP A O 1
ATOM 1328 N N . PRO A 1 180 ? 7.379 -2.987 8.245 1.00 82.56 180 PRO A N 1
ATOM 1329 C CA . PRO A 1 180 ? 7.286 -1.599 7.787 1.00 82.56 180 PRO A CA 1
ATOM 1330 C C . PRO A 1 180 ? 5.892 -1.196 7.289 1.00 82.56 180 PRO A C 1
ATOM 1332 O O . PRO A 1 180 ? 5.567 -0.011 7.319 1.00 82.56 180 PRO A O 1
ATOM 1335 N N . LEU A 1 181 ? 5.075 -2.154 6.832 1.00 87.81 181 LEU A N 1
ATOM 1336 C CA . LEU A 1 181 ? 3.751 -1.910 6.253 1.00 87.81 181 LEU A CA 1
ATOM 1337 C C . LEU A 1 181 ? 2.662 -1.689 7.318 1.00 87.81 181 LEU A C 1
ATOM 1339 O O . LEU A 1 181 ? 1.578 -1.217 6.973 1.00 87.81 181 LEU A O 1
ATOM 1343 N N . PHE A 1 182 ? 2.935 -1.961 8.602 1.00 88.75 182 PHE A N 1
ATOM 1344 C CA . PHE A 1 182 ? 2.054 -1.610 9.726 1.00 88.75 182 PHE A CA 1
ATOM 1345 C C . PHE A 1 182 ? 2.146 -0.109 10.061 1.00 88.75 182 PHE A C 1
ATOM 1347 O O . PHE A 1 182 ? 2.579 0.295 11.141 1.00 88.75 182 PHE A O 1
ATOM 1354 N N . VAL A 1 183 ? 1.757 0.732 9.103 1.00 91.50 183 VAL A N 1
ATOM 1355 C CA . VAL A 1 183 ? 1.899 2.193 9.154 1.00 91.50 183 VAL A CA 1
ATOM 1356 C C . VAL A 1 183 ? 0.801 2.827 10.015 1.00 91.50 183 VAL A C 1
ATOM 1358 O O . VAL A 1 183 ? -0.361 2.831 9.613 1.00 91.50 183 VAL A O 1
ATOM 1361 N N . SER A 1 184 ? 1.158 3.391 11.172 1.00 93.25 184 SER A N 1
ATOM 1362 C CA . SER A 1 184 ? 0.289 4.283 11.968 1.00 93.25 184 SER A CA 1
ATOM 1363 C C . SER A 1 184 ? 0.333 5.727 11.455 1.00 93.25 184 SER A C 1
ATOM 1365 O O . SER A 1 184 ? 1.260 6.103 10.739 1.00 93.25 184 SER A O 1
ATOM 1367 N N . GLU A 1 185 ? -0.637 6.552 11.864 1.00 93.88 185 GLU A N 1
ATOM 1368 C CA . GLU A 1 185 ? -0.705 7.987 11.534 1.00 93.88 185 GLU A CA 1
ATOM 1369 C C . GLU A 1 185 ? -0.716 8.276 10.019 1.00 93.88 185 GLU A C 1
ATOM 1371 O O . GLU A 1 185 ? -0.114 9.250 9.556 1.00 93.88 185 GLU A O 1
ATOM 1376 N N . LEU A 1 186 ? -1.362 7.419 9.223 1.00 95.56 186 LEU A N 1
ATOM 1377 C CA . LEU A 1 186 ? -1.366 7.533 7.765 1.00 95.56 186 LEU A CA 1
ATOM 1378 C C . LEU A 1 186 ? -2.111 8.807 7.320 1.00 95.56 186 LEU A C 1
ATOM 1380 O O . LEU A 1 186 ? -3.295 8.975 7.605 1.00 95.56 186 LEU A O 1
ATOM 1384 N N . SER A 1 187 ? -1.425 9.697 6.603 1.00 95.75 187 SER A N 1
ATOM 1385 C CA . SER A 1 187 ? -1.972 10.968 6.104 1.00 95.75 187 SER A CA 1
ATOM 1386 C C . SER A 1 187 ? -2.210 10.963 4.594 1.00 95.75 187 SER A C 1
ATOM 1388 O O . SER A 1 187 ? -3.148 11.602 4.117 1.00 95.75 187 SER A O 1
ATOM 1390 N N . GLU A 1 188 ? -1.396 10.226 3.838 1.00 97.12 188 GLU A N 1
ATOM 1391 C CA . GLU A 1 188 ? -1.456 10.187 2.377 1.00 97.12 188 GLU A CA 1
ATOM 1392 C C . GLU A 1 188 ? -1.176 8.769 1.844 1.00 97.12 188 GLU A C 1
ATOM 1394 O O . GLU A 1 188 ? -0.321 8.039 2.351 1.00 97.12 188 GLU A O 1
ATOM 1399 N N . ILE A 1 189 ? -1.913 8.385 0.801 1.00 97.56 189 ILE A N 1
ATOM 1400 C CA . ILE A 1 189 ? -1.670 7.206 -0.032 1.00 97.56 189 ILE A CA 1
ATOM 1401 C C . ILE A 1 189 ? -1.398 7.700 -1.453 1.00 97.56 189 ILE A C 1
ATOM 1403 O O . ILE A 1 189 ? -2.320 8.135 -2.148 1.00 97.56 189 ILE A O 1
ATOM 1407 N N . THR A 1 190 ? -0.152 7.610 -1.904 1.00 96.75 190 THR A N 1
ATOM 1408 C CA . THR A 1 190 ? 0.248 8.056 -3.242 1.00 96.75 190 THR A CA 1
ATOM 1409 C C . THR A 1 190 ? 0.329 6.862 -4.190 1.00 96.75 190 THR A C 1
ATOM 1411 O O . THR A 1 190 ? 1.110 5.930 -4.000 1.00 96.75 190 THR A O 1
ATOM 1414 N N . LEU A 1 191 ? -0.495 6.870 -5.232 1.00 95.75 191 LEU A N 1
ATOM 1415 C CA . LEU A 1 191 ? -0.515 5.864 -6.289 1.00 95.75 191 LEU A CA 1
ATOM 1416 C C . LEU A 1 191 ? 0.463 6.271 -7.385 1.00 95.75 191 LEU A C 1
ATOM 1418 O O . LEU A 1 191 ? 0.313 7.333 -7.979 1.00 95.75 191 LEU A O 1
ATOM 1422 N N . THR A 1 192 ? 1.462 5.446 -7.671 1.00 92.50 192 THR A N 1
ATOM 1423 C CA . THR A 1 192 ? 2.558 5.835 -8.568 1.00 92.50 192 THR A CA 1
ATOM 1424 C C . THR A 1 192 ? 3.081 4.645 -9.369 1.00 92.50 192 THR A C 1
ATOM 1426 O O . THR A 1 192 ? 2.594 3.518 -9.228 1.00 92.50 192 THR A O 1
ATOM 1429 N N . SER A 1 193 ? 4.042 4.911 -10.248 1.00 86.88 193 SER A N 1
ATOM 1430 C CA . SER A 1 193 ? 4.804 3.878 -10.943 1.00 86.88 193 SER A CA 1
ATOM 1431 C C . SER A 1 193 ? 6.149 3.661 -10.256 1.00 86.88 193 SER A C 1
ATOM 1433 O O . SER A 1 193 ? 6.799 4.605 -9.794 1.00 86.88 193 SER A O 1
ATOM 1435 N N . TYR A 1 194 ? 6.598 2.412 -10.239 1.00 78.75 194 TYR A N 1
ATOM 1436 C CA . TYR A 1 194 ? 7.943 2.044 -9.832 1.00 78.75 194 TYR A CA 1
ATOM 1437 C C . TYR A 1 194 ? 8.998 2.780 -10.679 1.00 78.75 194 TYR A C 1
ATOM 1439 O O . TYR A 1 194 ? 10.006 3.244 -10.145 1.00 78.75 194 TYR A O 1
ATOM 1447 N N . GLU A 1 195 ? 8.709 2.990 -11.971 1.00 77.38 195 GLU A N 1
ATOM 1448 C CA . GLU A 1 195 ? 9.533 3.775 -12.899 1.00 77.38 195 GLU A CA 1
ATOM 1449 C C . GLU A 1 195 ? 9.791 5.184 -12.382 1.00 77.38 195 GLU A C 1
ATOM 1451 O O . GLU A 1 195 ? 10.939 5.599 -12.253 1.00 77.38 195 GLU A O 1
ATOM 1456 N N . LYS A 1 196 ? 8.729 5.902 -12.011 1.00 80.69 196 LYS A N 1
ATOM 1457 C CA . LYS A 1 196 ? 8.838 7.283 -11.553 1.00 80.69 196 LYS A CA 1
ATOM 1458 C C . LYS A 1 196 ? 9.550 7.406 -10.209 1.00 80.69 196 LYS A C 1
ATOM 1460 O O . LYS A 1 196 ? 10.327 8.339 -10.023 1.00 80.69 196 LYS A O 1
ATOM 1465 N N . ARG A 1 197 ? 9.280 6.497 -9.264 1.00 76.88 197 ARG A N 1
ATOM 1466 C CA . ARG A 1 197 ? 9.866 6.578 -7.915 1.00 76.88 197 ARG A CA 1
ATOM 1467 C C . ARG A 1 197 ? 11.310 6.099 -7.838 1.00 76.88 197 AR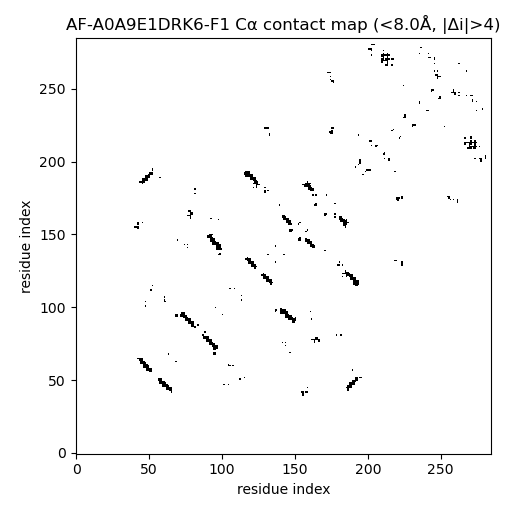G A C 1
ATOM 1469 O O . ARG A 1 197 ? 12.043 6.610 -6.999 1.00 76.88 197 ARG A O 1
ATOM 1476 N N . PHE A 1 198 ? 11.719 5.147 -8.678 1.00 69.69 198 PHE A N 1
ATOM 1477 C CA . PHE A 1 198 ? 13.037 4.518 -8.553 1.00 69.69 198 PHE A CA 1
ATOM 1478 C C . PHE A 1 198 ? 13.937 4.657 -9.780 1.00 69.69 198 PHE A C 1
ATOM 1480 O O . PHE A 1 198 ? 15.146 4.536 -9.604 1.00 69.69 198 PHE A O 1
ATOM 1487 N N . GLY A 1 199 ? 13.394 4.957 -10.969 1.00 60.12 199 GLY A N 1
ATOM 1488 C CA . GLY A 1 199 ? 14.088 5.426 -12.184 1.00 60.12 199 GLY A CA 1
ATOM 1489 C C . GLY A 1 199 ? 15.063 4.448 -12.846 1.00 60.12 199 GLY A C 1
ATOM 1490 O O . GLY A 1 199 ? 14.988 4.185 -14.042 1.00 60.12 199 GLY A O 1
ATOM 1491 N N . ALA A 1 200 ? 15.991 3.908 -12.062 1.00 60.31 200 ALA A N 1
ATOM 1492 C CA . ALA A 1 200 ? 17.016 2.982 -12.483 1.00 60.31 200 ALA A CA 1
ATOM 1493 C C . ALA A 1 200 ? 16.431 1.616 -12.852 1.00 60.31 200 ALA A C 1
ATOM 1495 O O . ALA A 1 200 ? 16.621 1.185 -13.979 1.00 60.31 200 ALA A O 1
ATOM 1496 N N . PHE A 1 201 ? 15.754 0.916 -11.939 1.00 65.62 201 PHE A N 1
ATOM 1497 C CA . PHE A 1 201 ? 15.576 -0.544 -12.016 1.00 65.62 201 PHE A CA 1
ATOM 1498 C C . PHE A 1 201 ? 14.373 -1.019 -12.857 1.00 65.62 201 PHE A C 1
ATOM 1500 O O . PHE A 1 201 ? 13.550 -1.801 -12.386 1.00 65.62 201 PHE A O 1
ATOM 1507 N N . ILE A 1 202 ? 14.265 -0.553 -14.104 1.00 71.56 202 ILE A N 1
ATOM 1508 C CA . ILE A 1 202 ? 13.238 -0.988 -15.065 1.00 71.56 202 ILE A CA 1
ATOM 1509 C C . ILE A 1 202 ? 13.835 -1.345 -16.426 1.00 71.56 202 ILE A C 1
ATOM 1511 O O . ILE A 1 202 ? 14.823 -0.767 -16.885 1.00 71.56 202 ILE A O 1
ATOM 1515 N N . LEU A 1 203 ? 13.191 -2.296 -17.103 1.00 70.38 203 LEU A N 1
ATOM 1516 C CA . LEU A 1 203 ? 13.471 -2.620 -18.496 1.00 70.38 203 LEU A CA 1
ATOM 1517 C C . LEU A 1 203 ? 12.804 -1.603 -19.433 1.00 70.38 203 LEU A C 1
ATOM 1519 O O . LEU A 1 203 ? 11.611 -1.693 -19.716 1.00 70.38 203 LEU A O 1
ATOM 1523 N N . LYS A 1 204 ? 13.605 -0.712 -20.030 1.00 73.00 204 LYS A N 1
ATOM 1524 C CA . LYS A 1 204 ? 13.208 0.130 -21.178 1.00 73.00 204 LYS A CA 1
ATOM 1525 C C . LYS A 1 204 ? 12.659 -0.698 -22.355 1.00 73.00 204 LYS A C 1
ATOM 1527 O O . LYS A 1 204 ? 11.857 -0.202 -23.140 1.00 73.00 204 LYS A O 1
ATOM 1532 N N . ARG A 1 205 ? 13.104 -1.954 -22.521 1.00 72.62 205 ARG A N 1
ATOM 1533 C CA . ARG A 1 205 ? 12.584 -2.906 -23.525 1.00 72.62 205 ARG A CA 1
ATOM 1534 C C . ARG A 1 205 ? 12.000 -4.148 -22.851 1.00 72.62 205 ARG A C 1
ATOM 1536 O O . ARG A 1 205 ? 12.744 -5.001 -22.371 1.00 72.62 205 ARG A O 1
ATOM 1543 N N . ARG A 1 206 ? 10.670 -4.268 -22.881 1.00 75.94 206 ARG A N 1
ATOM 1544 C CA . ARG A 1 206 ? 9.873 -5.378 -22.321 1.00 75.94 206 ARG A CA 1
ATOM 1545 C C . ARG A 1 206 ? 9.458 -6.402 -23.390 1.00 75.94 206 ARG A C 1
ATOM 1547 O O . ARG A 1 206 ? 8.285 -6.722 -23.537 1.00 75.94 206 ARG A O 1
ATOM 1554 N N . THR A 1 207 ? 10.419 -6.882 -24.180 1.00 76.38 207 THR A N 1
ATOM 1555 C CA . THR A 1 207 ? 10.178 -7.877 -25.249 1.00 76.38 207 THR A CA 1
ATOM 1556 C C . THR A 1 207 ? 10.505 -9.315 -24.843 1.00 76.38 207 THR A C 1
ATOM 1558 O O . THR A 1 207 ? 10.114 -10.235 -25.553 1.00 76.38 207 THR A O 1
ATOM 1561 N N . ASP A 1 208 ? 11.203 -9.527 -23.722 1.00 78.69 208 ASP A N 1
ATOM 1562 C CA . ASP A 1 208 ? 11.463 -10.858 -23.160 1.00 78.69 208 ASP A CA 1
ATOM 1563 C C . ASP A 1 208 ? 10.513 -11.151 -21.974 1.00 78.69 208 ASP A C 1
ATOM 1565 O O . ASP A 1 208 ? 10.636 -10.526 -20.914 1.00 78.69 208 ASP A O 1
ATOM 1569 N N . PRO A 1 209 ? 9.592 -12.130 -22.098 1.00 79.94 209 PRO A N 1
ATOM 1570 C CA . PRO A 1 209 ? 8.707 -12.539 -21.011 1.00 79.94 209 PRO A CA 1
ATOM 1571 C C . PRO A 1 209 ? 9.424 -13.115 -19.778 1.00 79.94 209 PRO A C 1
ATOM 1573 O O . PRO A 1 209 ? 8.825 -13.147 -18.702 1.00 79.94 209 PRO A O 1
ATOM 1576 N N . ALA A 1 210 ? 10.658 -13.619 -19.896 1.00 79.00 210 ALA A N 1
ATOM 1577 C CA . ALA A 1 210 ? 11.451 -14.065 -18.751 1.00 79.00 210 ALA A CA 1
ATOM 1578 C C . ALA A 1 210 ? 11.996 -12.867 -17.966 1.00 79.00 210 ALA A C 1
ATOM 1580 O O . ALA A 1 210 ? 11.729 -12.771 -16.766 1.00 79.00 210 ALA A O 1
ATOM 1581 N N . ALA A 1 211 ? 12.635 -11.914 -18.647 1.00 78.81 211 ALA A N 1
ATOM 1582 C CA . ALA A 1 211 ? 13.078 -10.659 -18.053 1.00 78.81 211 ALA A CA 1
ATOM 1583 C C . ALA A 1 211 ? 11.922 -9.848 -17.430 1.00 78.81 211 ALA A C 1
ATOM 1585 O O . ALA A 1 211 ? 12.064 -9.357 -16.316 1.00 78.81 211 ALA A O 1
ATOM 1586 N N . MET A 1 212 ? 10.736 -9.785 -18.050 1.00 80.06 212 MET A N 1
ATOM 1587 C CA . MET A 1 212 ? 9.557 -9.140 -17.434 1.00 80.06 212 MET A CA 1
ATOM 1588 C C . MET A 1 212 ? 9.088 -9.831 -16.140 1.00 80.06 212 MET A C 1
ATOM 1590 O O . MET A 1 212 ? 8.641 -9.174 -15.199 1.00 80.06 212 MET A O 1
ATOM 1594 N N . ARG A 1 213 ? 9.179 -11.168 -16.061 1.00 81.12 213 ARG A N 1
ATOM 1595 C CA . ARG A 1 213 ? 8.884 -11.897 -14.814 1.00 81.12 213 ARG A CA 1
ATOM 1596 C C . ARG A 1 213 ? 9.933 -11.611 -13.740 1.00 81.12 213 ARG A C 1
ATOM 1598 O O . ARG A 1 213 ? 9.564 -11.484 -12.577 1.00 81.12 213 ARG A O 1
ATOM 1605 N N . GLY A 1 214 ? 11.205 -11.492 -14.121 1.00 78.88 214 GLY A N 1
ATOM 1606 C CA . GLY A 1 214 ? 12.285 -11.104 -13.214 1.00 78.88 214 GLY A CA 1
ATOM 1607 C C . GLY A 1 214 ? 12.148 -9.678 -12.689 1.00 78.88 214 GLY A C 1
ATOM 1608 O O . GLY A 1 214 ? 12.283 -9.475 -11.490 1.00 78.88 214 GLY A O 1
ATOM 1609 N N . GLU A 1 215 ? 11.794 -8.725 -13.554 1.00 78.19 215 GLU A N 1
ATOM 1610 C CA . GLU A 1 215 ? 11.496 -7.333 -13.192 1.00 78.19 215 GLU A CA 1
ATOM 1611 C C . GLU A 1 215 ? 10.391 -7.288 -12.128 1.00 78.19 215 GLU A C 1
ATOM 1613 O O . GLU A 1 215 ? 10.573 -6.706 -11.061 1.00 78.19 215 GLU A O 1
ATOM 1618 N N . LYS A 1 216 ? 9.282 -8.008 -12.351 1.00 76.94 216 LYS A N 1
ATOM 1619 C CA . LYS A 1 216 ? 8.201 -8.125 -11.364 1.00 76.94 216 LYS A CA 1
ATOM 1620 C C . LYS A 1 216 ? 8.677 -8.724 -10.033 1.00 76.94 216 LYS A C 1
ATOM 1622 O O . LYS A 1 216 ? 8.330 -8.195 -8.981 1.00 76.94 216 LYS A O 1
ATOM 1627 N N . LEU A 1 217 ? 9.456 -9.808 -10.063 1.00 74.94 217 LEU A N 1
ATOM 1628 C CA . LEU A 1 217 ? 9.996 -10.435 -8.850 1.00 74.94 217 LEU A CA 1
ATOM 1629 C C . LEU A 1 217 ? 10.939 -9.493 -8.089 1.00 74.94 217 LEU A C 1
ATOM 1631 O O . LEU A 1 217 ? 10.851 -9.417 -6.865 1.00 74.94 217 LEU A O 1
ATOM 1635 N N . PHE A 1 218 ? 11.787 -8.746 -8.796 1.00 76.25 218 PHE A N 1
ATOM 1636 C CA . PHE A 1 218 ? 12.663 -7.734 -8.211 1.00 76.25 218 PHE A CA 1
ATOM 1637 C C . PHE A 1 218 ? 11.854 -6.613 -7.541 1.00 76.25 218 PHE A C 1
ATOM 1639 O O . PHE A 1 218 ? 12.092 -6.300 -6.374 1.00 76.25 218 PHE A O 1
ATOM 1646 N N . VAL A 1 219 ? 10.842 -6.074 -8.236 1.00 74.12 219 VAL A N 1
ATOM 1647 C CA . VAL A 1 219 ? 9.947 -5.032 -7.702 1.00 74.12 219 VAL A CA 1
ATOM 1648 C C . VAL A 1 219 ? 9.205 -5.504 -6.447 1.00 74.12 219 VAL A C 1
ATOM 1650 O O . VAL A 1 219 ? 9.012 -4.730 -5.513 1.00 74.12 219 VAL A O 1
ATOM 1653 N N . GLN A 1 220 ? 8.807 -6.777 -6.402 1.00 70.12 220 GLN A N 1
ATOM 1654 C CA . GLN A 1 220 ? 8.109 -7.348 -5.250 1.00 70.12 220 GLN A CA 1
ATOM 1655 C C . GLN A 1 220 ? 9.029 -7.572 -4.040 1.00 70.12 220 GLN A C 1
ATOM 1657 O O . GLN A 1 220 ? 8.659 -7.172 -2.942 1.00 70.12 220 GLN A O 1
ATOM 1662 N N . ASN A 1 221 ? 10.203 -8.186 -4.226 1.00 68.69 221 ASN A N 1
ATOM 1663 C CA . ASN A 1 221 ? 11.004 -8.729 -3.116 1.00 68.69 221 ASN A CA 1
ATOM 1664 C C . ASN A 1 221 ? 12.180 -7.832 -2.689 1.00 68.69 221 ASN A C 1
ATOM 1666 O O . ASN A 1 221 ? 12.570 -7.848 -1.527 1.00 68.69 221 ASN A O 1
ATOM 1670 N N . CYS A 1 222 ? 12.768 -7.054 -3.603 1.00 67.69 222 CYS A N 1
ATOM 1671 C CA . CYS A 1 222 ? 14.045 -6.366 -3.353 1.00 67.69 222 CYS A CA 1
ATOM 1672 C C . CYS A 1 222 ? 13.875 -4.871 -3.021 1.00 67.69 222 CYS A C 1
ATOM 1674 O O . CYS A 1 222 ? 14.731 -4.262 -2.377 1.00 67.69 222 CYS A O 1
ATOM 1676 N N . VAL A 1 223 ? 12.763 -4.260 -3.441 1.00 66.06 223 VAL A N 1
ATOM 1677 C CA . VAL A 1 223 ? 12.550 -2.802 -3.364 1.00 66.06 223 VAL A CA 1
ATOM 1678 C C . VAL A 1 223 ? 12.502 -2.278 -1.937 1.00 66.06 223 VAL A C 1
ATOM 1680 O O . VAL A 1 223 ? 13.136 -1.266 -1.665 1.00 66.06 223 VAL A O 1
ATOM 1683 N N . GLY A 1 224 ? 11.802 -2.957 -1.023 1.00 59.38 224 GLY A N 1
ATOM 1684 C CA . GLY A 1 224 ? 11.666 -2.491 0.365 1.00 59.38 224 GLY A CA 1
ATOM 1685 C C . GLY A 1 224 ? 12.999 -2.408 1.120 1.00 59.38 224 GLY A C 1
ATOM 1686 O O . GLY A 1 224 ? 13.160 -1.561 1.999 1.00 59.38 224 GLY A O 1
ATOM 1687 N N . CYS A 1 225 ? 13.972 -3.246 0.748 1.00 60.41 225 CYS A N 1
ATOM 1688 C CA . CYS A 1 225 ? 15.341 -3.167 1.252 1.00 60.41 225 CYS A CA 1
ATOM 1689 C C . CYS A 1 225 ? 16.120 -2.046 0.547 1.00 60.41 225 CYS A C 1
ATOM 1691 O O . CYS A 1 225 ? 16.684 -1.185 1.214 1.00 60.41 225 CYS A O 1
ATOM 1693 N N . HIS A 1 226 ? 16.107 -1.994 -0.789 1.00 60.06 226 HIS A N 1
ATOM 1694 C CA . HIS A 1 226 ? 16.897 -1.018 -1.558 1.00 60.06 226 HIS A CA 1
ATOM 1695 C C . HIS A 1 226 ? 16.333 0.411 -1.597 1.00 60.06 226 HIS A C 1
ATOM 1697 O O . HIS A 1 226 ? 17.016 1.316 -2.069 1.00 60.06 226 HIS A O 1
ATOM 1703 N N . SER A 1 227 ? 15.131 0.651 -1.066 1.00 54.25 227 SER A N 1
ATOM 1704 C CA . SER A 1 227 ? 14.636 2.001 -0.769 1.00 54.25 227 SER A CA 1
ATOM 1705 C C . SER A 1 227 ? 15.249 2.609 0.502 1.00 54.25 227 SER A C 1
ATOM 1707 O O . SER A 1 227 ? 14.979 3.768 0.807 1.00 54.25 227 SER A O 1
ATOM 1709 N N . GLN A 1 228 ? 16.051 1.858 1.268 1.00 54.88 228 GLN A N 1
ATOM 1710 C CA . GLN A 1 228 ? 16.718 2.370 2.468 1.00 54.88 228 GLN A CA 1
ATOM 1711 C C . GLN A 1 228 ? 18.041 3.083 2.119 1.00 54.88 228 GLN A C 1
ATOM 1713 O O . GLN A 1 228 ? 18.840 2.521 1.367 1.00 54.88 228 GLN A O 1
ATOM 1718 N N . PRO A 1 229 ? 18.354 4.254 2.718 1.00 45.03 229 PRO A N 1
ATOM 1719 C CA . PRO A 1 229 ? 19.579 5.009 2.413 1.00 45.03 229 PRO A CA 1
ATOM 1720 C C . PRO A 1 229 ? 20.895 4.246 2.636 1.00 45.03 229 PRO A C 1
ATOM 1722 O O . PRO A 1 229 ? 21.898 4.564 2.006 1.00 45.03 229 PRO A O 1
ATOM 1725 N N . ALA A 1 230 ? 20.902 3.247 3.524 1.00 43.56 230 ALA A N 1
ATOM 1726 C CA . ALA A 1 230 ? 22.074 2.420 3.815 1.00 43.56 230 ALA A CA 1
ATOM 1727 C C . ALA A 1 230 ? 22.272 1.251 2.825 1.00 43.56 230 ALA A C 1
ATOM 1729 O O . ALA A 1 230 ? 23.369 0.709 2.728 1.00 43.56 230 ALA A O 1
ATOM 1730 N N . ALA A 1 231 ? 21.234 0.867 2.074 1.00 46.59 231 ALA A N 1
ATOM 1731 C CA . ALA A 1 231 ? 21.216 -0.317 1.211 1.00 46.59 231 ALA A CA 1
ATOM 1732 C C . ALA A 1 231 ? 21.389 0.033 -0.280 1.00 46.59 231 ALA A C 1
ATOM 1734 O O . ALA A 1 231 ? 20.762 -0.576 -1.157 1.00 46.59 231 ALA A O 1
ATOM 1735 N N . VAL A 1 232 ? 22.242 1.024 -0.569 1.00 42.75 232 VAL A N 1
ATOM 1736 C CA . VAL A 1 232 ? 22.575 1.445 -1.936 1.00 42.75 232 VAL A CA 1
ATOM 1737 C C . VAL A 1 232 ? 23.145 0.257 -2.706 1.00 42.75 232 VAL A C 1
ATOM 1739 O O . VAL A 1 232 ? 24.202 -0.271 -2.355 1.00 42.75 232 VAL A O 1
ATOM 1742 N N . MET A 1 233 ? 22.486 -0.136 -3.800 1.00 48.03 233 MET A N 1
ATOM 1743 C CA . MET A 1 233 ? 23.042 -1.125 -4.723 1.00 48.03 233 MET A CA 1
ATOM 1744 C C . MET A 1 233 ? 24.242 -0.547 -5.471 1.00 48.03 233 MET A C 1
ATOM 1746 O O . MET A 1 233 ? 24.130 -0.030 -6.584 1.00 48.03 233 MET A O 1
ATOM 1750 N N . THR A 1 234 ? 25.418 -0.679 -4.864 1.00 41.06 234 THR A N 1
ATOM 1751 C CA . THR A 1 234 ? 26.714 -0.386 -5.474 1.00 41.06 234 THR A CA 1
ATOM 1752 C C . THR A 1 234 ? 27.023 -1.441 -6.543 1.00 41.06 234 THR A C 1
ATOM 1754 O O . THR A 1 234 ? 27.735 -2.420 -6.331 1.00 41.06 234 THR A O 1
ATOM 1757 N N . SER A 1 235 ? 26.425 -1.209 -7.715 1.00 46.22 235 SER A N 1
ATOM 1758 C CA . SER A 1 235 ? 26.500 -1.955 -8.976 1.00 46.22 235 SER A CA 1
ATOM 1759 C C . SER A 1 235 ? 26.014 -3.416 -8.953 1.00 46.22 235 SER A C 1
ATOM 1761 O O . SER A 1 235 ? 26.694 -4.324 -8.486 1.00 46.22 235 SER A O 1
ATOM 1763 N N . LEU A 1 236 ? 24.903 -3.691 -9.646 1.00 48.53 236 LEU A N 1
ATOM 1764 C CA . LEU A 1 236 ? 24.481 -5.043 -10.069 1.00 48.53 236 LEU A CA 1
ATOM 1765 C C . LEU A 1 236 ? 25.404 -5.668 -11.150 1.00 48.53 236 LEU A C 1
ATOM 1767 O O . LEU A 1 236 ? 25.050 -6.664 -11.777 1.00 48.53 236 LEU A O 1
ATOM 1771 N N . ALA A 1 237 ? 26.560 -5.062 -11.439 1.00 42.12 237 ALA A N 1
ATOM 1772 C CA . ALA A 1 237 ? 27.239 -5.172 -12.732 1.00 42.12 237 ALA A CA 1
ATOM 1773 C C . ALA A 1 237 ? 27.814 -6.564 -13.072 1.00 42.12 237 ALA A C 1
ATOM 1775 O O . ALA A 1 237 ? 27.738 -6.969 -14.232 1.00 42.12 237 ALA A O 1
ATOM 1776 N N . SER A 1 238 ? 28.326 -7.344 -12.112 1.00 51.91 238 SER A N 1
ATOM 1777 C CA . SER A 1 238 ? 28.888 -8.678 -12.402 1.00 51.91 238 SER A CA 1
ATOM 1778 C C . SER A 1 238 ? 27.810 -9.767 -12.478 1.00 51.91 238 SER A C 1
ATOM 1780 O O . SER A 1 238 ? 26.758 -9.658 -11.847 1.00 51.91 238 SER A O 1
ATOM 1782 N N . ALA A 1 239 ? 28.032 -10.807 -13.290 1.00 51.47 239 ALA A N 1
ATOM 1783 C CA . ALA A 1 239 ? 27.183 -12.007 -13.287 1.00 51.47 239 ALA A CA 1
ATOM 1784 C C . ALA A 1 239 ? 27.254 -12.720 -11.925 1.00 51.47 239 ALA A C 1
ATOM 1786 O O . ALA A 1 239 ? 26.235 -13.114 -11.380 1.00 51.47 239 ALA A O 1
ATOM 1787 N N . GLU A 1 240 ? 28.430 -12.721 -11.300 1.00 52.44 240 GLU A N 1
ATOM 1788 C CA . GLU A 1 240 ? 28.662 -13.223 -9.945 1.00 52.44 240 GLU A CA 1
ATOM 1789 C C . GLU A 1 240 ? 27.742 -12.579 -8.883 1.00 52.44 240 GLU A C 1
ATOM 1791 O O . GLU A 1 240 ? 27.231 -13.271 -8.010 1.00 52.44 240 GLU A O 1
ATOM 1796 N N . LYS A 1 241 ? 27.459 -11.265 -8.953 1.00 54.44 241 LYS A N 1
ATOM 1797 C CA . LYS A 1 241 ? 26.481 -10.620 -8.049 1.00 54.44 241 LYS A CA 1
ATOM 1798 C C . LYS A 1 241 ? 25.047 -11.095 -8.314 1.00 54.44 241 LYS A C 1
ATOM 1800 O O . LYS A 1 241 ? 24.272 -11.228 -7.372 1.00 54.44 241 LYS A O 1
ATOM 1805 N N . VAL A 1 242 ? 24.705 -11.376 -9.573 1.00 54.84 242 VAL A N 1
ATOM 1806 C CA . VAL A 1 242 ? 23.410 -11.964 -9.958 1.00 54.84 242 VAL A CA 1
ATOM 1807 C C . VAL A 1 242 ? 23.294 -13.390 -9.415 1.00 54.84 242 VAL A C 1
ATOM 1809 O O . VAL A 1 242 ? 22.276 -13.726 -8.820 1.00 54.84 242 VAL A O 1
ATOM 1812 N N . GLU A 1 243 ? 24.348 -14.199 -9.538 1.00 56.22 243 GLU A N 1
ATOM 1813 C CA . GLU A 1 243 ? 24.424 -15.558 -8.985 1.00 56.22 243 GLU A CA 1
ATOM 1814 C C . GLU A 1 243 ? 24.416 -15.579 -7.450 1.00 56.22 243 GLU A C 1
ATOM 1816 O O . GLU A 1 243 ? 23.814 -16.469 -6.851 1.00 56.22 243 GLU A O 1
ATOM 1821 N N . LYS A 1 244 ? 25.013 -14.580 -6.790 1.00 58.25 244 LYS A N 1
ATOM 1822 C CA . LYS A 1 244 ? 24.949 -14.407 -5.330 1.00 58.25 244 LYS A CA 1
ATOM 1823 C C . LYS A 1 244 ? 23.524 -14.117 -4.859 1.00 58.25 244 LYS A C 1
ATOM 1825 O O . LYS A 1 244 ? 23.004 -14.863 -4.034 1.00 58.25 244 LYS A O 1
ATOM 1830 N N . VAL A 1 245 ? 22.831 -13.149 -5.465 1.00 56.78 245 VAL A N 1
ATOM 1831 C CA . VAL A 1 245 ? 21.405 -12.903 -5.167 1.00 56.78 245 VAL A CA 1
ATOM 1832 C C . VAL A 1 245 ? 20.554 -14.144 -5.483 1.00 56.78 245 VAL A C 1
ATOM 1834 O O . VAL A 1 245 ? 19.727 -14.553 -4.671 1.00 56.78 245 VAL A O 1
ATOM 1837 N N . ALA A 1 246 ? 20.804 -14.808 -6.614 1.00 50.94 246 ALA A N 1
ATOM 1838 C CA . ALA A 1 246 ? 20.115 -16.035 -7.018 1.00 50.94 246 ALA A CA 1
ATOM 1839 C C . ALA A 1 246 ? 20.386 -17.260 -6.119 1.00 50.94 246 ALA A C 1
ATOM 1841 O O . ALA A 1 246 ? 19.560 -18.168 -6.075 1.00 50.94 246 ALA A O 1
ATOM 1842 N N . SER A 1 247 ? 21.513 -17.304 -5.406 1.00 52.53 247 SER A N 1
ATOM 1843 C CA . SER A 1 247 ? 21.849 -18.353 -4.428 1.00 52.53 247 SER A CA 1
ATOM 1844 C C . SER A 1 247 ? 21.422 -18.003 -2.996 1.00 52.53 247 SER A C 1
ATOM 1846 O O . SER A 1 247 ? 21.749 -18.727 -2.053 1.00 52.53 247 SER A O 1
ATOM 1848 N N . GLY A 1 248 ? 20.658 -16.918 -2.825 1.00 50.69 248 GLY A N 1
ATOM 1849 C CA . GLY A 1 248 ? 20.165 -16.454 -1.529 1.00 50.69 248 GLY A CA 1
ATOM 1850 C C . GLY A 1 248 ? 21.203 -15.689 -0.704 1.00 50.69 248 GLY A C 1
ATOM 1851 O O . GLY A 1 248 ? 20.967 -15.443 0.473 1.00 50.69 248 GLY A O 1
ATOM 1852 N N . GLN A 1 249 ? 22.341 -15.302 -1.291 1.00 51.22 249 GLN A N 1
ATOM 1853 C CA . GLN A 1 249 ? 23.327 -14.429 -0.652 1.00 51.22 249 GLN A CA 1
ATOM 1854 C C . GLN A 1 249 ? 22.928 -12.960 -0.837 1.00 51.22 249 GLN A C 1
ATOM 1856 O O . GLN A 1 249 ? 23.386 -12.268 -1.748 1.00 51.22 249 GLN A O 1
ATOM 1861 N N . HIS A 1 250 ? 22.064 -12.493 0.059 1.00 52.34 250 HIS A N 1
ATOM 1862 C CA . HIS A 1 250 ? 21.828 -11.079 0.340 1.00 52.34 250 HIS A CA 1
ATOM 1863 C C . HIS A 1 250 ? 22.543 -10.739 1.665 1.00 52.34 250 HIS A C 1
ATOM 1865 O O . HIS A 1 250 ? 22.634 -11.624 2.514 1.00 52.34 250 HIS A O 1
ATOM 1871 N N . PRO A 1 251 ? 23.073 -9.518 1.884 1.00 52.22 251 PRO A N 1
ATOM 1872 C CA . PRO A 1 251 ? 23.517 -9.124 3.223 1.00 52.22 251 PRO A CA 1
ATOM 1873 C C . PRO A 1 251 ? 22.360 -9.246 4.223 1.00 52.22 251 PRO A C 1
ATOM 1875 O O . PRO A 1 251 ? 21.223 -8.908 3.880 1.00 52.22 251 PRO A O 1
ATOM 1878 N N . ASP A 1 252 ? 22.649 -9.702 5.443 1.00 50.28 252 ASP A N 1
ATOM 1879 C CA . ASP A 1 252 ? 21.652 -9.820 6.509 1.00 50.28 252 ASP A CA 1
ATOM 1880 C C . ASP A 1 252 ? 21.093 -8.430 6.849 1.00 50.28 252 ASP A C 1
ATOM 1882 O O . ASP A 1 252 ? 21.739 -7.610 7.502 1.00 50.28 252 ASP A O 1
ATOM 1886 N N . VAL A 1 253 ? 19.881 -8.152 6.367 1.00 51.81 253 VAL A N 1
ATOM 1887 C CA . VAL A 1 253 ? 19.097 -6.983 6.768 1.00 51.81 253 VAL A CA 1
ATOM 1888 C C . VAL A 1 253 ? 18.223 -7.424 7.931 1.00 51.81 253 VAL A C 1
ATOM 1890 O O . VAL A 1 253 ? 17.475 -8.392 7.810 1.00 51.81 253 VAL A O 1
ATOM 1893 N N . GLU A 1 254 ? 18.301 -6.721 9.057 1.00 44.88 254 GLU A N 1
ATOM 1894 C CA . GLU A 1 254 ? 17.493 -7.030 10.235 1.00 44.88 254 GLU A CA 1
ATOM 1895 C C . GLU A 1 254 ? 15.992 -7.021 9.876 1.00 44.88 254 GLU A C 1
ATOM 1897 O O . GLU A 1 254 ? 15.469 -6.048 9.331 1.00 44.88 254 GLU A O 1
ATOM 1902 N N . GLY A 1 255 ? 15.312 -8.146 10.117 1.00 48.47 255 GLY A N 1
ATOM 1903 C CA . GLY A 1 255 ? 13.910 -8.361 9.736 1.00 48.47 255 GLY A CA 1
ATOM 1904 C C . GLY A 1 255 ? 13.671 -8.912 8.320 1.00 48.47 255 GLY A C 1
ATOM 1905 O O . GLY A 1 255 ? 12.541 -9.294 8.017 1.00 48.47 255 GLY A O 1
ATOM 1906 N N . ALA A 1 256 ? 14.690 -9.021 7.460 1.00 49.22 256 ALA A N 1
ATOM 1907 C CA . ALA A 1 256 ? 14.571 -9.747 6.194 1.00 49.22 256 ALA A CA 1
ATOM 1908 C C . ALA A 1 256 ? 14.621 -11.265 6.423 1.00 49.22 256 ALA A C 1
ATOM 1910 O O . ALA A 1 256 ? 15.442 -11.779 7.181 1.00 49.22 256 ALA A O 1
ATOM 1911 N N . HIS A 1 257 ? 13.720 -11.994 5.767 1.00 50.38 257 HIS A N 1
ATOM 1912 C CA . HIS A 1 257 ? 13.713 -13.455 5.799 1.00 50.38 257 HIS A CA 1
ATOM 1913 C C . HIS A 1 257 ? 14.831 -14.032 4.917 1.00 50.38 257 HIS A C 1
ATOM 1915 O O . HIS A 1 257 ? 15.216 -13.415 3.925 1.00 50.38 257 HIS A O 1
ATOM 1921 N N . ASP A 1 258 ? 15.300 -15.245 5.239 1.00 52.53 258 ASP A N 1
ATOM 1922 C CA . ASP A 1 258 ? 16.141 -16.034 4.328 1.00 52.53 258 ASP A CA 1
ATOM 1923 C C . ASP A 1 258 ? 15.449 -16.103 2.957 1.00 52.53 258 ASP A C 1
ATOM 1925 O O . ASP A 1 258 ? 14.301 -16.542 2.860 1.00 52.53 258 ASP A O 1
ATOM 1929 N N . PHE A 1 259 ? 16.125 -15.641 1.902 1.00 53.03 259 PHE A N 1
ATOM 1930 C CA . PHE A 1 259 ? 15.549 -15.576 0.560 1.00 53.03 259 PHE A CA 1
ATOM 1931 C C . PHE A 1 259 ? 15.504 -16.941 -0.153 1.00 53.03 259 PHE A C 1
ATOM 1933 O O . PHE A 1 259 ? 14.815 -17.080 -1.168 1.00 53.03 259 PHE A O 1
ATOM 1940 N N . LYS A 1 260 ? 16.178 -17.975 0.374 1.00 51.28 260 LYS A N 1
ATOM 1941 C CA . LYS A 1 260 ? 16.225 -19.325 -0.223 1.00 51.28 260 LYS A CA 1
ATOM 1942 C C . LYS A 1 260 ? 14.862 -19.987 -0.487 1.00 51.28 260 LYS A C 1
ATOM 1944 O O . LYS A 1 260 ? 14.760 -20.657 -1.513 1.00 51.28 260 LYS A O 1
ATOM 1949 N N . PRO A 1 261 ? 13.809 -19.841 0.347 1.00 53.53 261 PRO A N 1
ATOM 1950 C CA . PRO A 1 261 ? 12.499 -20.439 0.073 1.00 53.53 261 PRO A CA 1
ATOM 1951 C C . PRO A 1 261 ? 11.697 -19.697 -1.006 1.00 53.53 261 PRO A C 1
ATOM 1953 O O . PRO A 1 261 ? 10.739 -20.255 -1.537 1.00 53.53 261 PRO A O 1
ATOM 1956 N N . ILE A 1 262 ? 12.049 -18.441 -1.307 1.00 56.97 262 ILE A N 1
ATOM 1957 C CA . ILE A 1 262 ? 11.274 -17.549 -2.186 1.00 56.97 262 ILE A CA 1
ATOM 1958 C C . ILE A 1 262 ? 11.642 -17.784 -3.660 1.00 56.97 262 ILE A C 1
ATOM 1960 O O . ILE A 1 262 ? 10.780 -17.760 -4.541 1.00 56.97 262 ILE A O 1
ATOM 1964 N N . PHE A 1 263 ? 12.918 -18.051 -3.944 1.00 63.94 263 PHE A N 1
ATOM 1965 C CA . PHE A 1 263 ? 13.425 -18.171 -5.308 1.00 63.94 263 PHE A CA 1
ATOM 1966 C C . PHE A 1 263 ? 13.575 -19.630 -5.760 1.00 63.94 263 PHE A C 1
ATOM 1968 O O . PHE A 1 263 ? 14.638 -20.240 -5.659 1.00 63.94 263 PHE A O 1
ATOM 1975 N N . ASP A 1 264 ? 12.515 -20.183 -6.353 1.00 69.38 264 ASP A N 1
ATOM 1976 C CA . ASP A 1 264 ? 12.612 -21.446 -7.091 1.00 69.38 264 ASP A CA 1
ATOM 1977 C C . ASP A 1 264 ? 13.518 -21.313 -8.341 1.00 69.38 264 ASP A C 1
ATOM 1979 O O . ASP A 1 264 ? 13.800 -20.215 -8.835 1.00 69.38 264 ASP A O 1
ATOM 1983 N N . LYS A 1 265 ? 13.941 -22.442 -8.934 1.00 71.56 265 LYS A N 1
ATOM 1984 C CA . LYS A 1 265 ? 14.809 -22.452 -10.136 1.00 71.56 265 LYS A CA 1
ATOM 1985 C C . LYS A 1 265 ? 14.227 -21.684 -11.337 1.00 71.56 265 LYS A C 1
ATOM 1987 O O . LYS A 1 265 ? 14.955 -21.402 -12.292 1.00 71.56 265 LYS A O 1
ATOM 1992 N N . LYS A 1 266 ? 12.922 -21.397 -11.371 1.00 77.12 266 LYS A N 1
ATOM 1993 C CA . LYS A 1 266 ? 12.271 -20.592 -12.418 1.00 77.12 266 LYS A CA 1
ATOM 1994 C C . LYS A 1 266 ? 12.343 -19.095 -12.107 1.00 77.12 266 LYS A C 1
ATOM 1996 O O . LYS A 1 266 ? 12.603 -18.302 -13.016 1.00 77.12 266 LYS A O 1
ATOM 2001 N N . SER A 1 267 ? 12.155 -18.722 -10.847 1.00 72.50 267 SER A N 1
ATOM 2002 C CA . SER A 1 267 ? 12.262 -17.354 -10.342 1.00 72.50 267 SER A CA 1
ATOM 2003 C C . SER A 1 267 ? 13.704 -16.855 -10.411 1.00 72.50 267 SER A C 1
ATOM 2005 O O . SER A 1 267 ? 13.927 -15.773 -10.946 1.00 72.50 267 SER A O 1
ATOM 2007 N N . ILE A 1 268 ? 14.678 -17.696 -10.033 1.00 74.00 268 ILE A N 1
ATOM 2008 C CA . ILE A 1 268 ? 16.120 -17.459 -10.238 1.00 74.00 268 ILE A CA 1
ATOM 2009 C C . ILE A 1 268 ? 16.424 -17.106 -11.698 1.00 74.00 268 ILE A C 1
ATOM 2011 O O . ILE A 1 268 ? 16.974 -16.046 -11.982 1.00 74.00 268 ILE A O 1
ATOM 2015 N N . ARG A 1 269 ? 16.028 -17.971 -12.643 1.00 77.94 269 ARG A N 1
ATOM 2016 C CA . ARG A 1 269 ? 16.287 -17.748 -14.075 1.00 77.94 269 ARG A CA 1
ATOM 2017 C C . ARG A 1 269 ? 15.606 -16.486 -14.598 1.00 77.94 269 ARG A C 1
ATOM 2019 O O . ARG A 1 269 ? 16.212 -15.753 -15.364 1.00 77.94 269 ARG A O 1
ATOM 2026 N N . SER A 1 270 ? 14.381 -16.207 -14.153 1.00 79.12 270 SER A N 1
ATOM 2027 C CA . SER A 1 270 ? 13.663 -14.988 -14.547 1.00 79.12 270 SER A CA 1
ATOM 2028 C C . SER A 1 270 ? 14.383 -13.731 -14.040 1.00 79.12 270 SER A C 1
ATOM 2030 O O . SER A 1 270 ? 14.561 -12.784 -14.802 1.00 79.12 270 SER A O 1
ATOM 2032 N N . LEU A 1 271 ? 14.850 -13.737 -12.784 1.00 76.00 271 LEU A N 1
ATOM 2033 C CA . LEU A 1 271 ? 15.630 -12.648 -12.188 1.00 76.00 271 LEU A CA 1
ATOM 2034 C C . LEU A 1 271 ? 16.983 -12.455 -12.897 1.00 76.00 271 LEU A C 1
ATOM 2036 O O . LEU A 1 271 ? 17.379 -11.320 -13.146 1.00 76.00 271 LEU A O 1
ATOM 2040 N N . ALA A 1 272 ? 17.655 -13.541 -13.288 1.00 76.56 272 ALA A N 1
ATOM 2041 C CA . ALA A 1 272 ? 18.881 -13.474 -14.080 1.00 76.56 272 ALA A CA 1
ATOM 2042 C C . ALA A 1 272 ? 18.640 -12.825 -15.456 1.00 76.56 272 ALA A C 1
ATOM 2044 O O . ALA A 1 272 ? 19.310 -11.846 -15.781 1.00 76.56 272 ALA A O 1
ATOM 2045 N N . SER A 1 273 ? 17.623 -13.272 -16.209 1.00 80.56 273 SER A N 1
ATOM 2046 C CA . SER A 1 273 ? 17.245 -12.663 -17.497 1.00 80.56 273 SER A CA 1
ATOM 2047 C C . SER A 1 273 ? 16.890 -11.177 -17.365 1.00 80.56 273 SER A C 1
ATOM 2049 O O . SER A 1 273 ? 17.258 -10.376 -18.222 1.00 80.56 273 SER A O 1
ATOM 2051 N N . TYR A 1 274 ? 16.223 -10.781 -16.274 1.00 82.88 274 TYR A N 1
ATOM 2052 C CA . TYR A 1 274 ? 15.974 -9.370 -15.960 1.00 82.88 274 TYR A CA 1
ATOM 2053 C C . TYR A 1 274 ? 17.279 -8.587 -15.801 1.00 82.88 274 TYR A C 1
ATOM 2055 O O . TYR A 1 274 ? 17.462 -7.556 -16.446 1.00 82.88 274 TYR A O 1
ATOM 2063 N N . LEU A 1 275 ? 18.202 -9.086 -14.980 1.00 76.44 275 LEU A N 1
ATOM 2064 C CA . LEU A 1 275 ? 19.447 -8.394 -14.660 1.00 76.44 275 LEU A CA 1
ATOM 2065 C C . LEU A 1 275 ? 20.407 -8.332 -15.861 1.00 76.44 275 LEU A C 1
ATOM 2067 O O . LEU A 1 275 ? 21.099 -7.330 -16.031 1.00 76.44 275 LEU A O 1
ATOM 2071 N N . GLU A 1 276 ? 20.409 -9.333 -16.742 1.00 78.50 276 GLU A N 1
ATOM 2072 C CA . GLU A 1 276 ? 21.122 -9.293 -18.028 1.00 78.50 276 GLU A CA 1
ATOM 2073 C C . GLU A 1 276 ? 20.508 -8.286 -19.008 1.00 78.50 276 GLU A C 1
ATOM 2075 O O . GLU A 1 276 ? 21.218 -7.425 -19.538 1.00 78.50 276 GLU A O 1
ATOM 2080 N N . ALA A 1 277 ? 19.187 -8.334 -19.212 1.00 78.94 277 ALA A N 1
ATOM 2081 C CA . ALA A 1 277 ? 18.482 -7.392 -20.078 1.00 78.94 277 ALA A CA 1
ATOM 2082 C C . ALA A 1 277 ? 18.652 -5.944 -19.591 1.00 78.94 277 ALA A C 1
ATOM 2084 O O . ALA A 1 277 ? 18.845 -5.033 -20.400 1.00 78.94 277 ALA A O 1
ATOM 2085 N N . TYR A 1 278 ? 18.652 -5.739 -18.273 1.00 75.62 278 TYR A N 1
ATOM 2086 C CA . TYR A 1 278 ? 18.889 -4.449 -17.643 1.00 75.62 278 TYR A CA 1
ATOM 2087 C C . TYR A 1 278 ? 20.317 -3.934 -17.885 1.00 75.62 278 TYR A C 1
ATOM 2089 O O . TYR A 1 278 ? 20.491 -2.793 -18.322 1.00 75.62 278 TYR A O 1
ATOM 2097 N N . LYS A 1 279 ? 21.347 -4.779 -17.710 1.00 73.94 279 LYS A N 1
ATOM 2098 C CA . LYS A 1 279 ? 22.746 -4.435 -18.042 1.00 73.94 279 LYS A CA 1
ATOM 2099 C C . LYS A 1 279 ? 22.903 -4.044 -19.507 1.00 73.94 279 LYS A C 1
ATOM 2101 O O . LYS A 1 279 ? 23.493 -3.012 -19.803 1.00 73.94 279 LYS A O 1
ATOM 2106 N N . PHE A 1 280 ? 22.338 -4.824 -20.427 1.00 74.38 280 PHE A N 1
ATOM 2107 C CA . PHE A 1 280 ? 22.432 -4.547 -21.864 1.00 74.38 280 PHE A CA 1
ATOM 2108 C C . PHE A 1 280 ? 21.774 -3.215 -22.263 1.00 74.38 280 PHE A C 1
ATOM 2110 O O . PHE A 1 280 ? 22.225 -2.552 -23.197 1.00 74.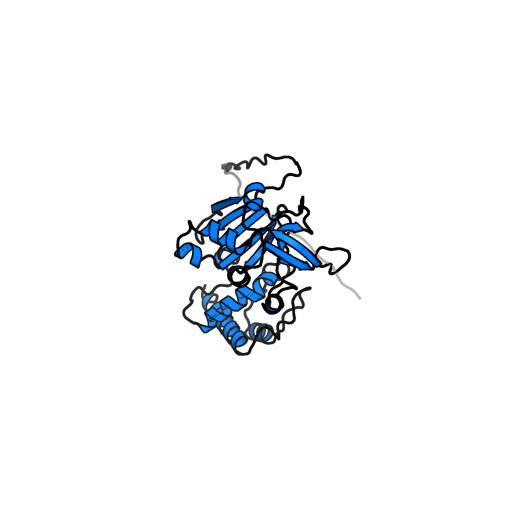38 280 PHE A O 1
ATOM 2117 N N . GLN A 1 281 ? 20.705 -2.819 -21.568 1.00 73.81 281 GLN A N 1
ATOM 2118 C CA . GLN A 1 281 ? 19.990 -1.564 -21.813 1.00 73.81 281 GLN A CA 1
ATOM 2119 C C . GLN A 1 281 ? 20.649 -0.351 -21.150 1.00 73.81 281 GLN A C 1
ATOM 2121 O O . GLN A 1 281 ? 20.483 0.764 -21.644 1.00 73.81 281 GLN A O 1
ATOM 2126 N N . THR A 1 282 ? 21.384 -0.551 -20.054 1.00 68.25 282 THR A N 1
ATOM 2127 C CA . THR A 1 282 ? 22.092 0.514 -19.326 1.00 68.25 282 THR A CA 1
ATOM 2128 C C . THR A 1 282 ? 23.492 0.768 -19.872 1.00 68.25 282 THR A C 1
ATOM 2130 O O . THR A 1 282 ? 23.819 1.925 -20.085 1.00 68.25 282 THR A O 1
ATOM 2133 N N . ALA A 1 283 ? 24.251 -0.269 -20.245 1.00 63.62 283 ALA A N 1
ATOM 2134 C CA . ALA A 1 283 ? 25.592 -0.168 -20.846 1.00 63.62 283 ALA A CA 1
ATOM 2135 C C . ALA A 1 283 ? 25.635 0.434 -22.273 1.00 63.62 283 ALA A C 1
ATOM 2137 O O . ALA A 1 283 ? 26.670 0.390 -22.935 1.00 63.62 283 ALA A O 1
ATOM 2138 N N . LYS A 1 284 ? 24.502 0.942 -22.778 1.00 52.19 284 LYS A N 1
ATOM 2139 C CA . LYS A 1 284 ? 24.350 1.587 -24.094 1.00 52.19 284 LYS A CA 1
ATOM 2140 C C . LYS A 1 284 ? 23.874 3.045 -24.011 1.00 52.19 284 LYS A C 1
ATOM 2142 O O . LYS A 1 284 ? 23.486 3.601 -25.036 1.00 52.19 284 LYS A O 1
ATOM 2147 N N . ASN A 1 285 ? 23.872 3.636 -22.815 1.00 45.25 285 ASN A N 1
ATOM 2148 C CA . ASN A 1 285 ? 23.718 5.079 -22.585 1.00 45.25 285 ASN A CA 1
ATOM 2149 C C . ASN A 1 285 ? 24.914 5.563 -21.756 1.00 45.25 285 ASN A C 1
ATOM 2151 O O . ASN A 1 285 ? 25.188 6.774 -21.836 1.00 45.25 285 ASN A O 1
#

Secondary structure (DSSP, 8-state):
-------------------------------------------PPEEEEE--TT-SSPEEEEEE-HHHHHTS-EEEEEEE-TT-TTSS-EEEEEEEBHHHHHHHHGGGS-HHHHHH--EEEEEETT--EEEEEHHHHHH-TT-EEESEETTEE-GGG-SEEE--TTT-GGGGGG-S--GGG---SEEEEEEE-HHHHHSSSS-S----HHHHHHHHHHHHHTHHHHTSTT-------SHHHHHHHHTT-----TTPPPSTTT--HHHHHHHHHHHHHHHHHHTT-

Foldseek 3Di:
DDDDDDDDDDDDDDDDDDDDDDDPPPPDDPPPPPPPDDDDQDQAWAWEWEDFLPDPDTHTLDIGDPVNFVPDDKDWAWAFDPPDPVPRDTKIFMTAFPLVVNVVSCPPPDPVSVVQFQWKWWAAPVGDIAIDGVVLSVVQSVFGQGQDINNHGPGQQPRWTDGNVPVDVVSVLQQAQVVSRRRTRTHYIYGYHPCNPPVQQDQPDPPDPLLVLLSVSCVRHPCRQCVDPVNPPPDPPDLVSLVCVLCQNDPDDVRGDRCVSNHDPSNSSSNSSNSVSSNVVVVVD

Sequence (285 aa):
MSSSMRHFLDLNRVLGGFTGRNALSRSLPLAAFALLGTASGANAALQIAWESPTGTAPQVLKTYTPEELDKKKTETLTEVDPTAKAGKESAKFTGPSLSALVGESTKGLTAADRSTTDLVVLKTRSGKEVPMPKAFLVKYPSIQLALKKNGQPLGPESPRVVLPATSNSKIRSEGILLDPLFVSELSEITLTSYEKRFGAFILKRRTDPAAMRGEKLFVQNCVGCHSQPAAVMTSLASAEKVEKVASGQHPDVEGAHDFKPIFDKKSIRSLASYLEAYKFQTAKN

Solvent-accessible surface area (backbone atoms only — not comparable to full-atom values): 17130 Å² total; per-residue (Å²): 132,90,88,83,88,92,86,86,84,89,85,84,86,87,89,87,83,91,86,82,92,79,88,79,79,77,76,72,82,78,81,76,77,79,88,79,78,84,85,72,100,65,65,67,52,34,36,35,28,36,37,52,87,87,52,95,59,68,44,77,61,40,75,38,47,60,73,56,50,73,69,40,75,60,52,77,49,68,29,59,39,91,83,46,91,85,57,75,51,71,40,42,32,31,23,25,37,44,41,56,55,54,57,57,50,47,66,86,51,54,74,65,59,58,67,56,43,48,28,33,35,42,25,26,75,87,68,54,74,41,76,42,50,38,68,55,42,68,73,41,51,76,28,24,39,21,45,23,47,73,86,38,72,43,59,79,45,24,38,21,37,43,63,49,64,68,75,35,65,75,60,68,68,62,54,51,74,61,74,76,60,55,37,51,26,38,31,36,37,40,35,22,28,59,58,71,77,60,63,68,94,60,64,93,72,80,82,46,75,47,24,51,50,9,46,52,50,43,60,55,45,48,41,78,57,51,73,37,93,88,44,65,80,85,67,79,77,50,68,67,56,48,50,33,50,57,70,38,55,65,83,91,48,92,83,62,72,82,47,62,86,66,49,46,82,65,52,31,52,15,37,46,42,21,54,51,54,36,47,64,64,54,81,74,114

Mean predicted aligned error: 14.34 Å

pLDDT: mean 73.42, std 21.31, range [31.12, 97.56]

Radius of gyration: 25.94 Å; Cα contacts (8 Å, |Δi|>4): 426; chains: 1; bounding box: 96×68×51 Å